Protein AF-A0A497QJF0-F1 (afdb_monomer_lite)

pLDDT: mean 85.67, std 12.29, range [46.91, 98.25]

Sequence (356 aa):
MQNRLVGIDTAKGFGIFIMILVHLFTQAIAQGDPSLFIPVVSQLSPLLWIILTPLMIMGVWGSVFTVMTCLIITRKMLSRNMQSLQKNTKRNFSKFLMGRILMGGLLLIIYLRIRSLAGWLISKFIYGRFKIAHTFSFGCLGVISGYALHQQITAKQLIRISSVFFFFGLLYLGIAAAIDWHFLLSFADTNIPIPVQVFNLGSQTFLLSLFLIRLDLAPSEIRLKAWKRTIWLRRYGFVSLTIFTIGRLVGDAVYWIFLHWFGPSIATWEEQPFLAWNSSIICLFLLSVILTWEFLLLLWQKVWFFGGMEFWLSIFFILIRFRKRSALDPRPILYPFRYLKDQKKSQSILVQYSIT

Radius of gyration: 22.77 Å; chains: 1; bounding box: 70×44×70 Å

Foldseek 3Di:
DQQDFLLLLLLLLVLLLLLLLLCLVCCQLQVVDLVSNVQALVQADPVCNVVVVVSNLSNLQPLLVLLSVLLSVLLVLVVVQVVCVVDDRPVVVCVVVCVVVVVVVVVVVVVVVVDPPPVVVVCLCPWFSNHVVLSVLSSVNSNVNSVCVSVVPALVRQLVVLVVQQVVLVVLLVVVCVVPVCLVSCCSPRDRDPSSSSNSSSVSSNSSSVSSCQQPRDPPVSNLVVLVVSLLSSLCSQQVVLCVVCVVVLLVVLSVVLCVVQNRQWDPPDPDIHGSDHPVSSVVSSVVSVVVVSVVSVVCVVVLVPPGPLQVVLVVCCVVPVDDPPSSHCCCNSPVSVVVVVVVVVVVVVVVVVVD

Structure (mmCIF, N/CA/C/O backbone):
data_AF-A0A497QJF0-F1
#
_entry.id   AF-A0A497QJF0-F1
#
loop_
_atom_site.group_PDB
_atom_site.id
_atom_site.type_symbol
_atom_site.label_atom_id
_atom_site.label_alt_id
_atom_site.label_comp_id
_atom_site.label_asym_id
_atom_site.label_entity_id
_atom_site.label_seq_id
_atom_site.pdbx_PDB_ins_code
_atom_site.Cartn_x
_atom_site.Cartn_y
_atom_site.Cartn_z
_atom_site.occupancy
_atom_site.B_iso_or_equiv
_atom_site.auth_seq_id
_atom_site.auth_comp_id
_atom_site.auth_asym_id
_atom_site.auth_atom_id
_atom_site.pdbx_PDB_model_num
ATOM 1 N N . MET A 1 1 ? -15.830 -5.064 20.618 1.00 46.91 1 MET A N 1
ATOM 2 C CA . MET A 1 1 ? -15.371 -4.721 19.247 1.00 46.91 1 MET A CA 1
ATOM 3 C C . MET A 1 1 ? -14.971 -3.245 19.059 1.00 46.91 1 MET A C 1
ATOM 5 O O . MET A 1 1 ? -14.514 -2.905 17.979 1.00 46.91 1 MET A O 1
ATOM 9 N N . GLN A 1 2 ? -15.028 -2.387 20.090 1.00 53.12 2 GLN A N 1
ATOM 10 C CA . GLN A 1 2 ? -14.852 -0.922 19.980 1.00 53.12 2 GLN A CA 1
ATOM 11 C C . GLN A 1 2 ? -13.449 -0.389 19.580 1.00 53.12 2 GLN A C 1
ATOM 13 O O . GLN A 1 2 ? -13.303 0.811 19.384 1.00 53.12 2 GLN A O 1
ATOM 18 N N . ASN A 1 3 ? -12.423 -1.233 19.384 1.00 71.00 3 ASN A N 1
ATOM 19 C CA . ASN A 1 3 ? -11.028 -0.773 19.207 1.00 71.00 3 ASN A CA 1
ATOM 20 C C . ASN A 1 3 ? -10.396 -1.047 17.829 1.00 71.00 3 ASN A C 1
ATOM 22 O O . ASN A 1 3 ? -9.190 -0.845 17.669 1.00 71.00 3 ASN A O 1
ATOM 26 N N . ARG A 1 4 ? -11.150 -1.533 16.834 1.00 88.12 4 ARG A N 1
ATOM 27 C CA . ARG A 1 4 ? -10.602 -1.759 15.483 1.00 88.12 4 ARG A CA 1
ATOM 28 C C . ARG A 1 4 ? -10.765 -0.508 14.617 1.00 88.12 4 ARG A C 1
ATOM 30 O O . ARG A 1 4 ? -11.815 0.118 14.676 1.00 88.12 4 ARG A O 1
ATOM 37 N N . LEU A 1 5 ? -9.729 -0.157 13.852 1.00 93.69 5 LEU A N 1
ATOM 38 C CA . LEU A 1 5 ? -9.745 0.970 12.912 1.00 93.69 5 LEU A CA 1
ATOM 39 C C . LEU A 1 5 ? -9.933 0.443 11.495 1.00 93.69 5 LEU A C 1
ATOM 41 O O . LEU A 1 5 ? -9.026 -0.177 10.939 1.00 93.69 5 LEU A O 1
ATOM 45 N N . VAL A 1 6 ? -11.108 0.689 10.927 1.00 94.81 6 VAL A N 1
ATOM 46 C CA . VAL A 1 6 ? -11.473 0.248 9.577 1.00 94.81 6 VAL A CA 1
ATOM 47 C C . VAL A 1 6 ? -10.679 1.017 8.520 1.00 94.81 6 VAL A C 1
ATOM 49 O O . VAL A 1 6 ? -10.367 0.471 7.458 1.00 94.81 6 VAL A O 1
ATOM 52 N N . GLY A 1 7 ? -10.308 2.262 8.825 1.00 95.94 7 GLY A N 1
ATOM 53 C CA . GLY A 1 7 ? -9.416 3.086 8.024 1.00 95.94 7 GLY A CA 1
ATOM 54 C C . GLY A 1 7 ? -8.060 2.435 7.816 1.00 95.94 7 GLY A C 1
ATOM 55 O O . GLY A 1 7 ? -7.583 2.408 6.689 1.00 95.94 7 GLY A O 1
ATOM 56 N N . ILE A 1 8 ? -7.490 1.809 8.850 1.00 95.88 8 ILE A N 1
ATOM 57 C CA . ILE A 1 8 ? -6.186 1.141 8.732 1.00 95.88 8 ILE A CA 1
ATOM 58 C C . ILE A 1 8 ? -6.275 -0.115 7.869 1.00 95.88 8 ILE A C 1
ATOM 60 O O . ILE A 1 8 ? -5.434 -0.307 6.999 1.00 95.88 8 ILE A O 1
ATOM 64 N N . ASP A 1 9 ? -7.296 -0.953 8.063 1.00 95.00 9 ASP A N 1
ATOM 65 C CA . ASP A 1 9 ? -7.474 -2.152 7.231 1.00 95.00 9 ASP A CA 1
ATOM 66 C C . ASP A 1 9 ? -7.661 -1.784 5.748 1.00 95.00 9 ASP A C 1
ATOM 68 O O . ASP A 1 9 ? -7.156 -2.470 4.859 1.00 95.00 9 ASP A O 1
ATOM 72 N N . THR A 1 10 ? -8.362 -0.677 5.483 1.00 96.44 10 THR A N 1
ATOM 73 C CA . THR A 1 10 ? -8.586 -0.170 4.123 1.00 96.44 10 THR A CA 1
ATOM 74 C C . THR A 1 10 ? -7.316 0.447 3.536 1.00 96.44 10 THR A C 1
ATOM 76 O O . THR A 1 10 ? -6.967 0.121 2.407 1.00 96.44 10 THR A O 1
ATOM 79 N N . ALA A 1 11 ? -6.599 1.280 4.297 1.00 95.88 11 ALA A N 1
ATOM 80 C CA . ALA A 1 11 ? -5.337 1.895 3.878 1.00 95.88 11 ALA A CA 1
ATOM 81 C C . ALA A 1 11 ? -4.267 0.838 3.574 1.00 95.88 11 ALA A C 1
ATOM 83 O O . ALA A 1 11 ? -3.569 0.921 2.569 1.00 95.88 11 ALA A O 1
ATOM 84 N N . LYS A 1 12 ? -4.195 -0.209 4.403 1.00 94.88 12 LYS A N 1
ATOM 85 C CA . LYS A 1 12 ? -3.344 -1.379 4.182 1.00 94.88 12 LYS A CA 1
ATOM 86 C C . LYS A 1 12 ? -3.675 -2.068 2.857 1.00 94.88 12 LYS A C 1
ATOM 88 O O . LYS A 1 12 ? -2.771 -2.379 2.092 1.00 94.88 12 LYS A O 1
ATOM 93 N N . GLY A 1 13 ? -4.961 -2.282 2.583 1.00 95.62 13 GLY A N 1
ATOM 94 C CA . GLY A 1 13 ? -5.418 -2.863 1.324 1.00 95.62 13 GLY A CA 1
ATOM 95 C C . GLY A 1 13 ? -5.119 -2.003 0.105 1.00 95.62 13 GLY A C 1
ATOM 96 O O . GLY A 1 13 ? -4.654 -2.523 -0.902 1.00 95.62 13 GLY A O 1
ATOM 97 N N . PHE A 1 14 ? -5.303 -0.689 0.228 1.00 95.62 14 PHE A N 1
ATOM 98 C CA . PHE A 1 14 ? -4.913 0.273 -0.797 1.00 95.62 14 PHE A CA 1
ATOM 99 C C . PHE A 1 14 ? -3.409 0.204 -1.089 1.00 95.62 14 PHE A C 1
ATOM 101 O O . PHE A 1 14 ? -3.025 0.064 -2.243 1.00 95.62 14 PHE A O 1
ATOM 108 N N . GLY A 1 15 ? -2.560 0.199 -0.056 1.00 93.31 15 GLY A N 1
ATOM 109 C CA . GLY A 1 15 ? -1.111 0.069 -0.228 1.00 93.31 15 GLY A CA 1
ATOM 110 C C . GLY A 1 15 ? -0.703 -1.215 -0.956 1.00 93.31 15 GLY A C 1
ATOM 111 O O . GLY A 1 15 ? 0.148 -1.172 -1.837 1.00 93.31 15 GLY A O 1
ATOM 112 N N . ILE A 1 16 ? -1.342 -2.348 -0.646 1.00 94.12 16 ILE A N 1
ATOM 113 C CA . ILE A 1 16 ? -1.089 -3.619 -1.346 1.00 94.12 16 ILE A CA 1
ATOM 114 C C . ILE A 1 16 ? -1.559 -3.571 -2.798 1.00 94.12 16 ILE A C 1
ATOM 116 O O . ILE A 1 16 ? -0.839 -4.030 -3.677 1.00 94.12 16 ILE A O 1
ATOM 120 N N . PHE A 1 17 ? -2.731 -2.998 -3.060 1.00 95.25 17 PHE A N 1
ATOM 121 C CA . PHE A 1 17 ? -3.239 -2.834 -4.418 1.00 95.25 17 PHE A CA 1
ATOM 122 C C . PHE A 1 17 ? -2.274 -2.006 -5.287 1.00 95.25 17 PHE A C 1
ATOM 124 O O . PHE A 1 17 ? -1.912 -2.432 -6.381 1.00 95.25 17 PHE A O 1
ATOM 131 N N . ILE A 1 18 ? -1.774 -0.879 -4.768 1.00 93.06 18 ILE A N 1
ATOM 132 C CA . ILE A 1 18 ? -0.763 -0.066 -5.463 1.00 93.06 18 ILE A CA 1
ATOM 133 C C . ILE A 1 18 ? 0.554 -0.824 -5.642 1.00 93.06 18 ILE A C 1
ATOM 135 O O . ILE A 1 18 ? 1.147 -0.787 -6.717 1.00 93.06 18 ILE A O 1
ATOM 139 N N . MET A 1 19 ? 1.003 -1.548 -4.616 1.00 91.81 19 MET A N 1
ATOM 140 C CA . MET A 1 19 ? 2.221 -2.353 -4.692 1.00 91.81 19 MET A CA 1
ATOM 141 C C . MET A 1 19 ? 2.144 -3.407 -5.803 1.00 91.81 19 MET A C 1
ATOM 143 O O . MET A 1 19 ? 3.133 -3.585 -6.506 1.00 91.81 19 MET A O 1
ATOM 147 N N . ILE A 1 20 ? 0.995 -4.071 -5.994 1.00 93.62 20 ILE A N 1
ATOM 148 C CA . ILE A 1 20 ? 0.800 -5.011 -7.111 1.00 93.62 20 ILE A CA 1
ATOM 149 C C . ILE A 1 20 ? 1.071 -4.293 -8.434 1.00 93.62 20 ILE A C 1
ATOM 151 O O . ILE A 1 20 ? 1.906 -4.753 -9.201 1.00 93.62 20 ILE A O 1
ATOM 155 N N . LEU A 1 21 ? 0.432 -3.146 -8.677 1.00 93.19 21 LEU A N 1
ATOM 156 C CA . LEU A 1 21 ? 0.608 -2.384 -9.918 1.00 93.19 21 LEU A CA 1
ATOM 157 C C . LEU A 1 21 ? 2.070 -2.002 -10.168 1.00 93.19 21 LEU A C 1
ATOM 159 O O . LEU A 1 21 ? 2.592 -2.202 -11.264 1.00 93.19 21 LEU A O 1
ATOM 163 N N . VAL A 1 22 ? 2.754 -1.506 -9.138 1.00 89.94 22 VAL A N 1
ATOM 164 C CA . VAL A 1 22 ? 4.160 -1.101 -9.257 1.00 89.94 22 VAL A CA 1
ATOM 165 C C . VAL A 1 22 ? 5.075 -2.304 -9.463 1.00 89.94 22 VAL A C 1
ATOM 167 O O . VAL A 1 22 ? 6.018 -2.222 -10.245 1.00 89.94 22 VAL A O 1
ATOM 170 N N . HIS A 1 23 ? 4.812 -3.435 -8.808 1.00 90.19 23 HIS A N 1
ATOM 171 C CA . HIS A 1 23 ? 5.575 -4.662 -9.028 1.00 90.19 23 HIS A CA 1
ATOM 172 C C . HIS A 1 23 ? 5.350 -5.228 -10.427 1.00 90.19 23 HIS A C 1
ATOM 174 O O . HIS A 1 23 ? 6.309 -5.676 -11.036 1.00 90.19 23 HIS A O 1
ATOM 180 N N . LEU A 1 24 ? 4.139 -5.162 -10.978 1.00 92.25 24 LEU A N 1
ATOM 181 C CA . LEU A 1 24 ? 3.907 -5.582 -12.362 1.00 92.25 24 LEU A CA 1
ATOM 182 C C . LEU A 1 24 ? 4.722 -4.747 -13.339 1.00 92.25 24 LEU A C 1
ATOM 184 O O . LEU A 1 24 ? 5.349 -5.290 -14.241 1.00 92.25 24 LEU A O 1
ATOM 188 N N . PHE A 1 25 ? 4.770 -3.437 -13.118 1.00 89.31 25 PHE A N 1
ATOM 189 C CA . PHE A 1 25 ? 5.559 -2.564 -13.968 1.00 89.31 25 PHE A CA 1
ATOM 190 C C . PHE A 1 25 ? 7.067 -2.803 -13.804 1.00 89.31 25 PHE A C 1
ATOM 192 O O . PHE A 1 25 ? 7.776 -3.014 -14.779 1.00 89.31 25 PHE A O 1
ATOM 199 N N . THR A 1 26 ? 7.561 -2.826 -12.566 1.00 87.94 26 THR A N 1
ATOM 200 C CA . THR A 1 26 ? 9.005 -2.915 -12.285 1.00 87.94 26 THR A CA 1
ATOM 201 C C . THR A 1 26 ? 9.583 -4.324 -12.434 1.00 87.94 26 THR A C 1
ATOM 203 O O . THR A 1 26 ? 10.743 -4.457 -12.797 1.00 87.94 26 THR A O 1
ATOM 206 N N . GLN A 1 27 ? 8.816 -5.379 -12.150 1.00 89.12 27 GLN A N 1
ATOM 207 C CA . GLN A 1 27 ? 9.305 -6.765 -12.142 1.00 89.12 27 GLN A CA 1
ATOM 208 C C . GLN A 1 27 ? 8.894 -7.557 -13.381 1.00 89.12 27 GLN A C 1
ATOM 210 O O . GLN A 1 27 ? 9.704 -8.345 -13.854 1.00 89.12 27 GLN A O 1
ATOM 215 N N . ALA A 1 28 ? 7.675 -7.366 -13.901 1.00 92.69 28 ALA A N 1
ATOM 216 C CA . ALA A 1 28 ? 7.219 -8.096 -15.085 1.00 92.69 28 ALA A CA 1
ATOM 217 C C . ALA A 1 28 ? 7.545 -7.321 -16.369 1.00 92.69 28 ALA A C 1
ATOM 219 O O . ALA A 1 28 ? 8.314 -7.803 -17.191 1.00 92.69 28 ALA A O 1
ATOM 220 N N . ILE A 1 29 ? 7.041 -6.087 -16.511 1.00 92.38 29 ILE A N 1
ATOM 221 C CA . ILE A 1 29 ? 7.247 -5.289 -17.733 1.00 92.38 29 ILE A CA 1
ATOM 222 C C . ILE A 1 29 ? 8.717 -4.893 -17.884 1.00 92.38 29 ILE A C 1
ATOM 224 O O . ILE A 1 29 ? 9.299 -5.172 -18.926 1.00 92.38 29 ILE A O 1
ATOM 228 N N . ALA A 1 30 ? 9.318 -4.299 -16.847 1.00 90.06 30 ALA A N 1
ATOM 229 C CA . ALA A 1 30 ? 10.728 -3.898 -16.823 1.00 90.06 30 ALA A CA 1
ATOM 230 C C . ALA A 1 30 ? 11.699 -5.067 -16.528 1.00 90.06 30 ALA A C 1
ATOM 232 O O . ALA A 1 30 ? 12.882 -4.846 -16.286 1.00 90.06 30 ALA A O 1
ATOM 233 N N . GLN A 1 31 ? 11.192 -6.307 -16.473 1.00 89.12 31 GLN A N 1
ATOM 234 C CA . GLN A 1 31 ? 11.957 -7.539 -16.218 1.00 89.12 31 GLN A CA 1
ATOM 235 C C . GLN A 1 31 ? 12.805 -7.535 -14.928 1.00 89.12 31 GLN A C 1
ATOM 237 O O . GLN A 1 31 ? 13.714 -8.346 -14.760 1.00 89.12 31 GLN A O 1
ATOM 242 N N . GLY A 1 32 ? 12.501 -6.646 -13.977 1.00 85.06 32 GLY A N 1
ATOM 243 C CA . GLY A 1 32 ? 13.234 -6.532 -12.718 1.00 85.06 32 GLY A CA 1
ATOM 244 C C . GLY A 1 32 ? 14.613 -5.884 -12.840 1.00 85.06 32 GLY A C 1
ATOM 245 O O . GLY A 1 32 ? 15.333 -5.877 -11.841 1.00 85.06 32 GLY A O 1
ATOM 246 N N . ASP A 1 33 ? 14.969 -5.337 -14.004 1.00 86.00 33 ASP A N 1
ATOM 247 C CA . ASP A 1 33 ? 16.233 -4.642 -14.229 1.00 86.00 33 ASP A CA 1
ATOM 248 C C . ASP A 1 33 ? 16.056 -3.124 -14.011 1.00 86.00 33 ASP A C 1
ATOM 250 O O . ASP A 1 33 ? 15.349 -2.460 -14.776 1.00 86.00 33 ASP A O 1
ATOM 254 N N . PRO A 1 34 ? 16.684 -2.536 -12.971 1.00 81.38 34 PRO A N 1
ATOM 255 C CA . PRO A 1 34 ? 16.611 -1.099 -12.720 1.00 81.38 34 PRO A CA 1
ATOM 256 C C . PRO A 1 34 ? 17.150 -0.247 -13.875 1.00 81.38 34 PRO A C 1
ATOM 258 O O . PRO A 1 34 ? 16.669 0.868 -14.067 1.00 81.38 34 PRO A O 1
ATOM 261 N N . SER A 1 35 ? 18.109 -0.758 -14.656 1.00 84.06 35 SER A N 1
ATOM 262 C CA . SER A 1 35 ? 18.687 -0.030 -15.793 1.00 84.06 35 SER A CA 1
ATOM 263 C C . SER A 1 35 ? 17.687 0.153 -16.937 1.00 84.06 35 SER A C 1
ATOM 265 O O . SER A 1 35 ? 17.718 1.168 -17.630 1.00 84.06 35 SER A O 1
ATOM 267 N N . LEU A 1 36 ? 16.732 -0.773 -17.071 1.00 85.38 36 LEU A N 1
ATOM 268 C CA . LEU A 1 36 ? 15.668 -0.727 -18.075 1.00 85.38 36 LEU A CA 1
ATOM 269 C C . LEU A 1 36 ? 14.514 0.188 -17.669 1.00 85.38 36 LEU A C 1
ATOM 271 O O . LEU A 1 36 ? 13.689 0.557 -18.501 1.00 85.38 36 LEU A O 1
ATOM 275 N N . PHE A 1 37 ? 14.445 0.586 -16.400 1.00 83.06 37 PHE A N 1
ATOM 276 C CA . PHE A 1 37 ? 13.306 1.327 -15.882 1.00 83.06 37 PHE A CA 1
ATOM 277 C C . PHE A 1 37 ? 13.143 2.704 -16.538 1.00 83.06 37 PHE A C 1
ATOM 279 O O . PHE A 1 37 ? 12.051 3.032 -16.997 1.00 83.06 37 PHE A O 1
ATOM 286 N N . ILE A 1 38 ? 14.214 3.502 -16.615 1.00 83.25 38 ILE A N 1
ATOM 287 C CA . ILE A 1 38 ? 14.161 4.840 -17.229 1.00 83.25 38 ILE A CA 1
ATOM 288 C C . ILE A 1 38 ? 13.830 4.746 -18.730 1.00 83.25 38 ILE A C 1
ATOM 290 O O . ILE A 1 38 ? 12.876 5.415 -19.137 1.00 83.25 38 ILE A O 1
ATOM 294 N N . PRO A 1 39 ? 14.517 3.904 -19.536 1.00 85.38 39 PRO A N 1
ATOM 295 C CA . PRO A 1 39 ? 14.164 3.698 -20.942 1.00 85.38 39 PRO A CA 1
ATOM 296 C C . PRO A 1 39 ? 12.713 3.257 -21.155 1.00 85.38 39 PRO A C 1
ATOM 298 O O . PRO A 1 39 ? 12.046 3.755 -22.054 1.00 85.38 39 PRO A O 1
ATOM 301 N N . VAL A 1 40 ? 12.192 2.352 -20.323 1.00 84.62 40 VAL A N 1
ATOM 302 C CA . VAL A 1 40 ? 10.809 1.868 -20.447 1.00 84.62 40 VAL A CA 1
ATOM 303 C C . VAL A 1 40 ? 9.802 2.961 -20.085 1.00 84.62 40 VAL A C 1
ATOM 305 O O . VAL A 1 40 ? 8.808 3.143 -20.784 1.00 84.62 40 VAL A O 1
ATOM 308 N N . VAL A 1 41 ? 10.042 3.713 -19.007 1.00 84.12 41 VAL A N 1
ATOM 309 C CA . VAL A 1 41 ? 9.132 4.781 -18.564 1.00 84.12 41 VAL A CA 1
ATOM 310 C C . VAL A 1 41 ? 9.097 5.944 -19.553 1.00 84.12 41 VAL A C 1
ATOM 312 O O . VAL A 1 41 ? 8.025 6.514 -19.759 1.00 84.12 41 VAL A O 1
ATOM 315 N N . SER A 1 42 ? 10.227 6.297 -20.174 1.00 86.62 42 SER A N 1
ATOM 316 C CA . SER A 1 42 ? 10.290 7.391 -21.154 1.00 86.62 42 SER A CA 1
ATOM 317 C C . SER A 1 42 ? 9.532 7.087 -22.450 1.00 86.62 42 SER A C 1
ATOM 319 O O . SER A 1 42 ? 9.137 8.014 -23.151 1.00 86.62 42 SER A O 1
ATOM 321 N N . GLN A 1 43 ? 9.276 5.808 -22.735 1.00 90.25 43 GLN A N 1
ATOM 322 C CA . GLN A 1 43 ? 8.529 5.340 -23.907 1.00 90.25 43 GLN A CA 1
ATOM 323 C C . GLN A 1 43 ? 7.021 5.192 -23.651 1.00 90.25 43 GLN A C 1
ATOM 325 O O . GLN A 1 43 ? 6.258 4.873 -24.564 1.00 90.25 43 GLN A O 1
ATOM 330 N N . LEU A 1 44 ? 6.553 5.423 -22.419 1.00 90.94 44 LEU A N 1
ATOM 331 C CA . LEU A 1 44 ? 5.127 5.373 -22.109 1.00 90.94 44 LEU A CA 1
ATOM 332 C C . LEU A 1 44 ? 4.371 6.524 -22.771 1.00 90.94 44 LEU A C 1
ATOM 334 O O . LEU A 1 44 ? 4.826 7.666 -22.792 1.00 90.94 44 LEU A O 1
ATOM 338 N N . SER A 1 45 ? 3.142 6.249 -23.217 1.00 93.19 45 SER A N 1
ATOM 339 C CA . SER A 1 45 ? 2.259 7.326 -23.665 1.00 93.19 45 SER A CA 1
ATOM 340 C C . SER A 1 45 ? 2.005 8.342 -22.537 1.00 93.19 45 SER A C 1
ATOM 342 O O . SER A 1 45 ? 1.925 7.947 -21.367 1.00 93.19 45 SER A O 1
ATOM 344 N N . PRO A 1 46 ? 1.781 9.635 -22.852 1.00 91.81 46 PRO A N 1
ATOM 345 C CA . PRO A 1 46 ? 1.550 10.668 -21.837 1.00 91.81 46 PRO A CA 1
ATOM 346 C C . PRO A 1 46 ? 0.428 10.318 -20.851 1.00 91.81 46 PRO A C 1
ATOM 348 O O . PRO A 1 46 ? 0.531 10.586 -19.657 1.00 91.81 46 PRO A O 1
ATOM 351 N N . LEU A 1 47 ? -0.626 9.650 -21.333 1.00 90.31 47 LEU A N 1
ATOM 352 C CA . LEU A 1 47 ? -1.727 9.177 -20.494 1.00 90.31 47 LEU A CA 1
ATOM 353 C C . LEU A 1 47 ? -1.268 8.135 -19.462 1.00 90.31 47 LEU A C 1
ATOM 355 O O . LEU A 1 47 ? -1.599 8.256 -18.282 1.00 90.31 47 LEU A O 1
ATOM 359 N N . LEU A 1 48 ? -0.504 7.123 -19.890 1.00 88.88 48 LEU A N 1
ATOM 360 C CA . LEU A 1 48 ? 0.046 6.120 -18.978 1.00 88.88 48 LEU A CA 1
ATOM 361 C C . LEU A 1 48 ? 1.013 6.753 -17.990 1.00 88.88 48 LEU A C 1
ATOM 363 O O . LEU A 1 48 ? 0.986 6.399 -16.817 1.00 88.88 48 LEU A O 1
ATOM 367 N N . TRP A 1 49 ? 1.811 7.718 -18.435 1.00 87.62 49 TRP A N 1
ATOM 368 C CA . TRP A 1 49 ? 2.732 8.441 -17.572 1.00 87.62 49 TRP A CA 1
ATOM 369 C C . TRP A 1 49 ? 1.994 9.218 -16.470 1.00 87.62 49 TRP A C 1
ATOM 371 O O . TRP A 1 49 ? 2.328 9.088 -15.295 1.00 87.62 49 TRP A O 1
ATOM 381 N N . ILE A 1 50 ? 0.920 9.943 -16.808 1.00 87.31 50 ILE A N 1
ATOM 382 C CA . ILE A 1 50 ? 0.085 10.669 -15.833 1.00 87.31 50 ILE A CA 1
ATOM 383 C C . ILE A 1 50 ? -0.543 9.718 -14.803 1.00 87.31 50 ILE A C 1
ATOM 385 O O . ILE A 1 50 ? -0.650 10.067 -13.627 1.00 87.31 50 ILE A O 1
ATOM 389 N N . ILE A 1 51 ? -0.952 8.517 -15.220 1.00 85.81 51 ILE A N 1
ATOM 390 C CA . ILE A 1 51 ? -1.573 7.525 -14.332 1.00 85.81 51 ILE A CA 1
ATOM 391 C C . ILE A 1 51 ? -0.522 6.813 -13.473 1.00 85.81 51 ILE A C 1
ATOM 393 O O . ILE A 1 51 ? -0.709 6.664 -12.266 1.00 85.81 51 ILE A O 1
ATOM 397 N N . LEU A 1 52 ? 0.577 6.358 -14.077 1.00 85.25 52 LEU A N 1
ATOM 398 C CA . LEU A 1 52 ? 1.581 5.521 -13.428 1.00 85.25 52 LEU A CA 1
ATOM 399 C C . LEU A 1 52 ? 2.517 6.327 -12.538 1.00 85.25 52 LEU A C 1
ATOM 401 O O . LEU A 1 52 ? 2.873 5.827 -11.479 1.00 85.25 52 LEU A O 1
ATOM 405 N N . THR A 1 53 ? 2.877 7.563 -12.879 1.00 84.38 53 THR A N 1
ATOM 406 C CA . THR A 1 53 ? 3.821 8.360 -12.076 1.00 84.38 53 THR A CA 1
ATOM 407 C C . THR A 1 53 ? 3.367 8.531 -10.619 1.00 84.38 53 THR A C 1
ATOM 409 O O . THR A 1 53 ? 4.136 8.177 -9.720 1.00 84.38 53 THR A O 1
ATOM 412 N N . PRO A 1 54 ? 2.117 8.948 -10.321 1.00 82.06 54 PRO A N 1
ATOM 413 C CA . PRO A 1 54 ? 1.621 8.970 -8.947 1.00 82.06 54 PRO A CA 1
ATOM 414 C C . PRO A 1 54 ? 1.664 7.589 -8.285 1.00 82.06 54 PRO A C 1
ATOM 416 O O . PRO A 1 54 ? 2.031 7.479 -7.118 1.00 82.06 54 PRO A O 1
ATOM 419 N N . LEU A 1 55 ? 1.325 6.523 -9.021 1.00 83.50 55 LEU A N 1
ATOM 420 C CA . LEU A 1 55 ? 1.336 5.151 -8.503 1.00 83.50 55 LEU A CA 1
ATOM 421 C C . LEU A 1 55 ? 2.754 4.671 -8.189 1.00 83.50 55 LEU A C 1
ATOM 423 O O . LEU A 1 55 ? 2.947 4.012 -7.177 1.00 83.50 55 LEU A O 1
ATOM 427 N N . MET A 1 56 ? 3.741 5.030 -9.007 1.00 81.12 56 MET A N 1
ATOM 428 C CA . MET A 1 56 ? 5.147 4.669 -8.852 1.00 81.12 56 MET A CA 1
ATOM 429 C C . MET A 1 56 ? 5.788 5.398 -7.672 1.00 81.12 56 MET A C 1
ATOM 431 O O . MET A 1 56 ? 6.454 4.759 -6.856 1.00 81.12 56 MET A O 1
ATOM 435 N N . ILE A 1 57 ? 5.494 6.691 -7.500 1.00 81.06 57 ILE A N 1
ATOM 436 C CA . ILE A 1 57 ? 5.854 7.438 -6.285 1.00 81.06 57 ILE A CA 1
ATOM 437 C C . ILE A 1 57 ? 5.198 6.775 -5.063 1.00 81.06 57 ILE A C 1
ATOM 439 O O . ILE A 1 57 ? 5.851 6.543 -4.042 1.00 81.06 57 ILE A O 1
ATOM 443 N N . MET A 1 58 ? 3.928 6.368 -5.192 1.00 78.38 58 MET A N 1
ATOM 444 C CA . MET A 1 58 ? 3.233 5.599 -4.160 1.00 78.38 58 MET A CA 1
ATOM 445 C C . MET A 1 58 ? 3.749 4.158 -3.989 1.00 78.38 58 MET A C 1
ATOM 447 O O . MET A 1 58 ? 3.545 3.545 -2.946 1.00 78.38 58 MET A O 1
ATOM 451 N N . GLY A 1 59 ? 4.476 3.598 -4.952 1.00 73.56 59 GLY A N 1
ATOM 452 C CA . GLY A 1 59 ? 5.062 2.256 -4.887 1.00 73.56 59 GLY A CA 1
ATOM 453 C C . GLY A 1 59 ? 6.135 2.107 -3.818 1.00 73.56 59 GLY A C 1
ATOM 454 O O . GLY A 1 59 ? 6.415 1.010 -3.338 1.00 73.56 59 GLY A O 1
ATOM 455 N N . VAL A 1 60 ? 6.693 3.232 -3.379 1.00 78.69 60 VAL A N 1
ATOM 456 C CA . VAL A 1 60 ? 7.683 3.311 -2.304 1.00 78.69 60 VAL A CA 1
ATOM 457 C C . VAL A 1 60 ? 7.033 3.183 -0.911 1.00 78.69 60 VAL A C 1
ATOM 459 O O . VAL A 1 60 ? 7.693 3.241 0.126 1.00 78.69 60 VAL A O 1
ATOM 462 N N . TRP A 1 61 ? 5.720 2.951 -0.845 1.00 79.06 61 TRP A N 1
ATOM 463 C CA . TRP A 1 61 ? 4.945 3.013 0.390 1.00 79.06 61 TRP A CA 1
ATOM 464 C C . TRP A 1 61 ? 5.076 1.829 1.343 1.00 79.06 61 TRP A C 1
ATOM 466 O O . TRP A 1 61 ? 4.346 1.761 2.327 1.00 79.06 61 TRP A O 1
ATOM 476 N N . GLY A 1 62 ? 6.031 0.919 1.162 1.00 83.31 62 GLY A N 1
ATOM 477 C CA . GLY A 1 62 ? 6.223 -0.161 2.136 1.00 83.31 62 GLY A CA 1
ATOM 478 C C . GLY A 1 62 ? 6.465 0.345 3.574 1.00 83.31 62 GLY A C 1
ATOM 479 O O . GLY A 1 62 ? 6.095 -0.320 4.540 1.00 83.31 62 GLY A O 1
ATOM 480 N N . SER A 1 63 ? 6.989 1.564 3.744 1.00 88.25 63 SER A N 1
ATOM 481 C CA . SER A 1 63 ? 7.152 2.206 5.053 1.00 88.25 63 SER A CA 1
ATOM 482 C C . SER A 1 63 ? 5.828 2.591 5.736 1.00 88.25 63 SER A C 1
ATOM 484 O O . SER A 1 63 ? 5.792 2.674 6.969 1.00 88.25 63 SER A O 1
ATOM 486 N N . VAL A 1 64 ? 4.710 2.722 4.999 1.00 89.75 64 VAL A N 1
ATOM 487 C CA . VAL A 1 64 ? 3.389 3.017 5.589 1.00 89.75 64 VAL A CA 1
ATOM 488 C C . VAL A 1 64 ? 2.931 1.894 6.515 1.00 89.75 64 VAL A C 1
ATOM 490 O O . VAL A 1 64 ? 2.260 2.135 7.523 1.00 89.75 64 VAL A O 1
ATOM 493 N N . PHE A 1 65 ? 3.330 0.649 6.227 1.00 90.56 65 PHE A N 1
ATOM 494 C CA . PHE A 1 65 ? 3.002 -0.495 7.074 1.00 90.56 65 PHE A CA 1
ATOM 495 C C . PHE A 1 65 ? 3.635 -0.361 8.462 1.00 90.56 65 PHE A C 1
ATOM 497 O O . PHE A 1 65 ? 3.018 -0.777 9.448 1.00 90.56 65 PHE A O 1
ATOM 504 N N . THR A 1 66 ? 4.796 0.290 8.572 1.00 92.06 66 THR A N 1
ATOM 505 C CA . THR A 1 66 ? 5.430 0.621 9.855 1.00 92.06 66 THR A CA 1
ATOM 506 C C . THR A 1 66 ? 4.608 1.652 10.625 1.00 92.06 66 THR A C 1
ATOM 508 O O . THR A 1 66 ? 4.302 1.416 11.796 1.00 92.06 66 THR A O 1
ATOM 511 N N . VAL A 1 67 ? 4.153 2.730 9.967 1.00 93.75 67 VAL A N 1
ATOM 512 C CA . VAL A 1 67 ? 3.267 3.747 10.576 1.00 93.75 67 VAL A CA 1
ATOM 513 C C . VAL A 1 67 ? 2.010 3.086 11.137 1.00 93.75 67 VAL A C 1
ATOM 515 O O . VAL A 1 67 ? 1.698 3.225 12.320 1.00 93.75 67 VAL A O 1
ATOM 518 N N . MET A 1 68 ? 1.308 2.309 10.306 1.00 95.19 68 MET A N 1
ATOM 519 C CA . MET A 1 68 ? 0.067 1.626 10.684 1.00 95.19 68 MET A CA 1
ATOM 520 C C . MET A 1 68 ? 0.284 0.630 11.829 1.00 95.19 68 MET A C 1
ATOM 522 O O . MET A 1 68 ? -0.537 0.541 12.747 1.00 95.19 68 MET A O 1
ATOM 526 N N . THR A 1 69 ? 1.399 -0.103 11.805 1.00 92.25 69 THR A N 1
ATOM 527 C CA . THR A 1 69 ? 1.752 -1.071 12.848 1.00 92.25 69 THR A CA 1
ATOM 528 C C . THR A 1 69 ? 2.011 -0.378 14.181 1.00 92.25 69 THR A C 1
ATOM 530 O O . THR A 1 69 ? 1.389 -0.750 15.182 1.00 92.25 69 THR A O 1
ATOM 533 N N . CYS A 1 70 ? 2.865 0.649 14.208 1.00 93.81 70 CYS A N 1
ATOM 534 C CA . CYS A 1 70 ? 3.154 1.417 15.419 1.00 93.81 70 CYS A CA 1
ATOM 535 C C . CYS A 1 70 ? 1.900 2.116 15.956 1.00 93.81 70 CYS A C 1
ATOM 537 O O . CYS A 1 70 ? 1.632 2.032 17.151 1.00 93.81 70 CYS A O 1
ATOM 539 N N . LEU A 1 71 ? 1.061 2.684 15.085 1.00 95.31 71 LEU A N 1
ATOM 540 C CA . LEU A 1 71 ? -0.221 3.290 15.458 1.00 95.31 71 LEU A CA 1
ATOM 541 C C . LEU A 1 71 ? -1.126 2.292 16.189 1.00 95.31 71 LEU A C 1
ATOM 543 O O . LEU A 1 71 ? -1.594 2.563 17.301 1.00 95.31 71 LEU A O 1
ATOM 547 N N . ILE A 1 72 ? -1.354 1.111 15.601 1.00 93.50 72 ILE A N 1
ATOM 548 C CA . ILE A 1 72 ? -2.197 0.074 16.213 1.00 93.50 72 ILE A CA 1
ATOM 549 C C . ILE A 1 72 ? -1.602 -0.396 17.541 1.00 93.50 72 ILE A C 1
ATOM 551 O O . ILE A 1 72 ? -2.351 -0.630 18.495 1.00 93.50 72 ILE A O 1
ATOM 555 N N . ILE A 1 73 ? -0.282 -0.587 17.605 1.00 90.38 73 ILE A N 1
ATOM 556 C CA . ILE A 1 73 ? 0.404 -1.034 18.819 1.00 90.38 73 ILE A CA 1
ATOM 557 C C . ILE A 1 73 ? 0.232 0.001 19.927 1.00 90.38 73 ILE A C 1
ATOM 559 O O . ILE A 1 73 ? -0.268 -0.364 20.991 1.00 90.38 73 ILE A O 1
ATOM 563 N N . THR A 1 74 ? 0.545 1.269 19.665 1.00 91.62 74 THR A N 1
ATOM 564 C CA . THR A 1 74 ? 0.421 2.362 20.634 1.00 91.62 74 THR A CA 1
ATOM 565 C C . THR A 1 74 ? -1.005 2.484 21.145 1.00 91.62 74 THR A C 1
ATOM 567 O O . THR A 1 74 ? -1.231 2.420 22.353 1.00 91.62 74 THR A O 1
ATOM 570 N N . ARG A 1 75 ? -2.002 2.527 20.251 1.00 91.31 75 ARG A N 1
ATOM 571 C CA . ARG A 1 75 ? -3.411 2.611 20.663 1.00 91.31 75 ARG A CA 1
ATOM 572 C C . ARG A 1 75 ? -3.829 1.413 21.521 1.00 91.31 75 ARG A C 1
ATOM 574 O O . ARG A 1 75 ? -4.509 1.578 22.533 1.00 91.31 75 ARG A O 1
ATOM 581 N N . LYS A 1 76 ? -3.411 0.195 21.153 1.00 87.38 76 LYS A N 1
ATOM 582 C CA . LYS A 1 76 ? -3.695 -1.015 21.943 1.00 87.38 76 LYS A CA 1
ATOM 583 C C . LYS A 1 76 ? -3.017 -0.978 23.310 1.00 87.38 76 LYS A C 1
ATOM 585 O O . LYS A 1 76 ? -3.647 -1.392 24.280 1.00 87.38 76 LYS A O 1
ATOM 590 N N . MET A 1 77 ? -1.777 -0.504 23.398 1.00 84.69 77 MET A N 1
ATOM 591 C CA . MET A 1 77 ? -1.052 -0.378 24.665 1.00 84.69 77 MET A CA 1
ATOM 592 C C . MET A 1 77 ? -1.733 0.629 25.591 1.00 84.69 77 MET A C 1
ATOM 594 O O . MET A 1 77 ? -2.041 0.281 26.727 1.00 84.69 77 MET A O 1
ATOM 598 N N . LEU A 1 78 ? -2.073 1.813 25.083 1.00 86.62 78 LEU A N 1
ATOM 599 C CA . LEU A 1 78 ? -2.746 2.854 25.861 1.00 86.62 78 LEU A CA 1
ATOM 600 C C . LEU A 1 78 ? -4.141 2.414 26.333 1.00 86.62 78 LEU A C 1
ATOM 602 O O . LEU A 1 78 ? -4.450 2.508 27.518 1.00 86.62 78 LEU A O 1
ATOM 606 N N . SER A 1 79 ? -4.943 1.806 25.446 1.00 84.69 79 SER A N 1
ATOM 607 C CA . SER A 1 79 ? -6.275 1.293 25.814 1.00 84.69 79 SER A CA 1
ATOM 608 C C . SER A 1 79 ? -6.237 0.209 26.900 1.00 84.69 79 SER A C 1
ATOM 610 O O . SER A 1 79 ? -7.154 0.110 27.709 1.00 84.69 79 SER A O 1
ATOM 612 N N . ARG A 1 80 ? -5.170 -0.601 26.938 1.00 73.31 80 ARG A N 1
ATOM 613 C CA . ARG A 1 80 ? -4.971 -1.618 27.978 1.00 73.31 80 ARG A CA 1
ATOM 614 C C . ARG A 1 80 ? -4.468 -1.016 29.275 1.00 73.31 80 ARG A C 1
ATOM 616 O O . ARG A 1 80 ? -4.918 -1.457 30.323 1.00 73.31 80 ARG A O 1
ATOM 623 N N . ASN A 1 81 ? -3.570 -0.034 29.205 1.00 65.00 81 ASN A N 1
ATOM 624 C CA . ASN A 1 81 ? -3.050 0.636 30.392 1.00 65.00 81 ASN A CA 1
ATOM 625 C C . ASN A 1 81 ? -4.178 1.324 31.173 1.00 65.00 81 ASN A C 1
ATOM 627 O O . ASN A 1 81 ? -4.260 1.112 32.381 1.00 65.00 81 ASN A O 1
ATOM 631 N N . MET A 1 82 ? -5.108 2.008 30.489 1.00 58.69 82 MET A N 1
ATOM 632 C CA . MET A 1 82 ? -6.322 2.559 31.115 1.00 58.69 82 MET A CA 1
ATOM 633 C C . MET A 1 82 ? -7.185 1.486 31.794 1.00 58.69 82 MET A C 1
ATOM 635 O O . MET A 1 82 ? -7.619 1.685 32.920 1.00 58.69 82 MET A O 1
ATOM 639 N N . GLN A 1 83 ? -7.390 0.324 31.163 1.00 59.69 83 GLN A N 1
ATOM 640 C CA . GLN A 1 83 ? -8.139 -0.781 31.785 1.00 59.69 83 GLN A CA 1
ATOM 641 C C . GLN A 1 83 ? -7.374 -1.452 32.943 1.00 59.69 83 GLN A C 1
ATOM 643 O O . GLN A 1 83 ? -7.982 -1.990 33.862 1.00 59.69 83 GLN A O 1
ATOM 648 N N . SER A 1 84 ? -6.037 -1.440 32.914 1.00 49.78 84 SER A N 1
ATOM 649 C CA . SER A 1 84 ? -5.185 -2.090 33.920 1.00 49.78 84 SER A CA 1
ATOM 650 C C . SER A 1 84 ? -4.843 -1.221 35.131 1.00 49.78 84 SER A C 1
ATOM 652 O O . SER A 1 84 ? -4.446 -1.778 36.152 1.00 49.78 84 SER A O 1
ATOM 654 N N . LEU A 1 85 ? -5.060 0.100 35.059 1.00 52.19 85 LEU A N 1
ATOM 655 C CA . LEU A 1 85 ? -5.016 1.000 36.222 1.00 52.19 85 LEU A CA 1
ATOM 656 C C . LEU A 1 85 ? -6.026 0.596 37.315 1.00 52.19 85 LEU A C 1
ATOM 658 O O . LEU A 1 85 ? -5.914 1.052 38.444 1.00 52.19 85 LEU A O 1
ATOM 662 N N . GLN A 1 86 ? -6.944 -0.327 37.010 1.00 56.78 86 GLN A N 1
ATOM 663 C CA . GLN A 1 86 ? -7.905 -0.889 37.954 1.00 56.78 86 GLN A CA 1
ATOM 664 C C . GLN A 1 86 ? -7.475 -2.229 38.598 1.00 56.78 86 GLN A C 1
ATOM 666 O O . GLN A 1 86 ? -8.115 -2.645 39.559 1.00 56.78 86 GLN A O 1
ATOM 671 N N . LYS A 1 87 ? -6.416 -2.918 38.119 1.00 55.94 87 LYS A N 1
ATOM 672 C CA . LYS A 1 87 ? -5.775 -4.084 38.787 1.00 55.94 87 LYS A CA 1
ATOM 673 C C . LYS A 1 87 ? -4.519 -4.570 38.022 1.00 55.94 87 LYS A C 1
ATOM 675 O O . LYS A 1 87 ? -4.611 -5.151 36.941 1.00 55.94 87 LYS A O 1
ATOM 680 N N . ASN A 1 88 ? -3.346 -4.446 38.656 1.00 62.19 88 ASN A N 1
ATOM 681 C CA . ASN A 1 88 ? -2.094 -5.178 38.366 1.00 62.19 88 ASN A CA 1
ATOM 682 C C . ASN A 1 88 ? -1.328 -4.838 37.048 1.00 62.19 88 ASN A C 1
ATOM 684 O O . ASN A 1 88 ? -1.032 -5.697 36.210 1.00 62.19 88 ASN A O 1
ATOM 688 N N . THR A 1 89 ? -0.950 -3.564 36.891 1.00 55.25 89 THR A N 1
ATOM 689 C CA . THR A 1 89 ? -0.332 -2.930 35.702 1.00 55.25 89 THR A CA 1
ATOM 690 C C . THR A 1 89 ? 1.042 -3.488 35.292 1.00 55.25 89 THR A C 1
ATOM 692 O O . THR A 1 89 ? 1.281 -3.783 34.117 1.00 55.25 89 THR A O 1
ATOM 695 N N . LYS A 1 90 ? 1.963 -3.682 36.247 1.00 58.97 90 LYS A N 1
ATOM 696 C CA . LYS A 1 90 ? 3.381 -3.986 35.953 1.00 58.97 90 LYS A CA 1
ATOM 697 C C . LYS A 1 90 ? 3.567 -5.375 35.323 1.00 58.97 90 LYS A C 1
ATOM 699 O O . LYS A 1 90 ? 4.331 -5.539 34.370 1.00 58.97 90 LYS A O 1
ATOM 704 N N . ARG A 1 91 ? 2.798 -6.369 35.789 1.00 65.19 91 ARG A N 1
ATOM 705 C CA . ARG A 1 91 ? 2.886 -7.767 35.326 1.00 65.19 91 ARG A CA 1
ATOM 706 C C . ARG A 1 91 ? 2.363 -7.947 33.897 1.00 65.19 91 ARG A C 1
ATOM 708 O O . ARG A 1 91 ? 2.927 -8.727 33.134 1.00 65.19 91 ARG A O 1
ATOM 715 N N . ASN A 1 92 ? 1.316 -7.218 33.511 1.00 63.66 92 ASN A N 1
ATOM 716 C CA . ASN A 1 92 ? 0.712 -7.332 32.180 1.00 63.66 92 ASN A CA 1
ATOM 717 C C . ASN A 1 92 ? 1.524 -6.610 31.097 1.00 63.66 92 ASN A C 1
ATOM 719 O O . ASN A 1 92 ? 1.661 -7.135 29.988 1.00 63.66 92 ASN A O 1
ATOM 723 N N . PHE A 1 93 ? 2.104 -5.451 31.427 1.00 65.00 93 PHE A N 1
ATOM 724 C CA . PHE A 1 93 ? 3.008 -4.733 30.529 1.00 65.00 93 PHE A CA 1
ATOM 725 C C . PHE A 1 93 ? 4.297 -5.525 30.279 1.00 65.00 93 PHE A C 1
ATOM 727 O O . PHE A 1 93 ? 4.650 -5.758 29.123 1.00 65.00 93 PHE A O 1
ATOM 734 N N . SER A 1 94 ? 4.934 -6.032 31.343 1.00 66.38 94 SER A N 1
ATOM 735 C CA . SER A 1 94 ? 6.137 -6.868 31.238 1.00 66.38 94 SER A CA 1
ATOM 736 C C . SER A 1 94 ? 5.889 -8.117 30.384 1.00 66.38 94 SER A C 1
ATOM 738 O O . SER A 1 94 ? 6.623 -8.353 29.430 1.00 66.38 94 SER A O 1
ATOM 740 N N . LYS A 1 95 ? 4.787 -8.854 30.605 1.00 70.94 95 LYS A N 1
ATOM 741 C CA . LYS A 1 95 ? 4.416 -10.010 29.761 1.00 70.94 95 LYS A CA 1
ATOM 742 C C . LYS A 1 95 ? 4.213 -9.638 28.288 1.00 70.94 95 LYS A C 1
ATOM 744 O O . LYS A 1 95 ? 4.577 -10.408 27.401 1.00 70.94 95 LYS A O 1
ATOM 749 N N . PHE A 1 96 ? 3.615 -8.478 28.005 1.00 67.81 96 PHE A N 1
ATOM 750 C CA . PHE A 1 96 ? 3.423 -8.011 26.632 1.00 67.81 96 PHE A CA 1
ATOM 751 C C . PHE A 1 96 ? 4.751 -7.657 25.955 1.00 67.81 96 PHE A C 1
ATOM 753 O O . PHE A 1 96 ? 4.975 -8.096 24.825 1.00 67.81 96 PHE A O 1
ATOM 760 N N . LEU A 1 97 ? 5.607 -6.893 26.640 1.00 70.00 97 LEU A N 1
ATOM 761 C CA . LEU A 1 97 ? 6.915 -6.481 26.139 1.00 70.00 97 LEU A CA 1
ATOM 762 C C . LEU A 1 97 ? 7.827 -7.699 25.953 1.00 70.00 97 LEU A C 1
ATOM 764 O O . LEU A 1 97 ? 8.367 -7.895 24.869 1.00 70.00 97 LEU A O 1
ATOM 768 N N . MET A 1 98 ? 7.891 -8.587 26.946 1.00 72.12 98 MET A N 1
ATOM 769 C CA . MET A 1 98 ? 8.662 -9.829 26.891 1.00 72.12 98 MET A CA 1
ATOM 770 C C . MET A 1 98 ? 8.181 -10.735 25.755 1.00 72.12 98 MET A C 1
ATOM 772 O O . MET A 1 98 ? 8.990 -11.222 24.980 1.00 72.12 98 MET A O 1
ATOM 776 N N . GLY A 1 99 ? 6.869 -10.868 25.538 1.00 72.12 99 GLY A N 1
ATOM 777 C CA . GLY A 1 99 ? 6.328 -11.614 24.397 1.00 72.12 99 GLY A CA 1
ATOM 778 C C . GLY A 1 99 ? 6.553 -10.960 23.024 1.00 72.12 99 GLY A C 1
ATOM 779 O O . GLY A 1 99 ? 6.220 -11.570 22.005 1.00 72.12 99 GLY A O 1
ATOM 780 N N . ARG A 1 100 ? 7.037 -9.714 22.958 1.00 70.88 100 ARG A N 1
ATOM 781 C CA . ARG A 1 100 ? 7.490 -9.052 21.722 1.00 70.88 100 ARG A CA 1
ATOM 782 C C . ARG A 1 100 ? 8.997 -9.179 21.556 1.00 70.88 100 ARG A C 1
ATOM 784 O O . ARG A 1 100 ? 9.418 -9.525 20.461 1.00 70.88 100 ARG A O 1
ATOM 791 N N . ILE A 1 101 ? 9.760 -8.976 22.628 1.00 73.56 101 ILE A N 1
ATOM 792 C CA . ILE A 1 101 ? 11.214 -9.164 22.658 1.00 73.56 101 ILE A CA 1
ATOM 793 C C . ILE A 1 101 ? 11.561 -10.619 22.351 1.00 73.56 101 ILE A C 1
ATOM 795 O O . ILE A 1 101 ? 12.363 -10.852 21.465 1.00 73.56 101 ILE A O 1
ATOM 799 N N . LEU A 1 102 ? 10.905 -11.595 22.986 1.00 73.31 102 LEU A N 1
ATOM 800 C CA . LEU A 1 102 ? 11.123 -13.020 22.715 1.00 73.31 102 LEU A CA 1
ATOM 801 C C . LEU A 1 102 ? 10.775 -13.392 21.274 1.00 73.31 102 LEU A C 1
ATOM 803 O O . LEU A 1 102 ? 11.506 -14.147 20.655 1.00 73.31 102 LEU A O 1
ATOM 807 N N . MET A 1 103 ? 9.689 -12.847 20.716 1.00 72.19 103 MET A N 1
ATOM 808 C CA . MET A 1 103 ? 9.340 -13.104 19.315 1.00 72.19 103 MET A CA 1
ATOM 809 C C . MET A 1 103 ? 10.350 -12.459 18.361 1.00 72.19 103 MET A C 1
ATOM 811 O O . MET A 1 103 ? 10.778 -13.094 17.406 1.00 72.19 103 MET A O 1
ATOM 815 N N . GLY A 1 104 ? 10.739 -11.210 18.627 1.00 69.50 104 GLY A N 1
ATOM 816 C CA . GLY A 1 104 ? 11.772 -10.515 17.865 1.00 69.50 104 GLY A CA 1
ATOM 817 C C . GLY A 1 104 ? 13.107 -11.248 17.945 1.00 69.50 104 GLY A C 1
ATOM 818 O O . GLY A 1 104 ? 13.728 -11.465 16.919 1.00 69.50 104 GLY A O 1
ATOM 819 N N . GLY A 1 105 ? 13.487 -11.709 19.137 1.00 72.38 105 GLY A N 1
ATOM 820 C CA . GLY A 1 105 ? 14.680 -12.503 19.404 1.00 72.38 105 GLY A CA 1
ATOM 821 C C . GLY A 1 105 ? 14.636 -13.892 18.771 1.00 72.38 105 GLY A C 1
ATOM 822 O O . GLY A 1 105 ? 15.645 -14.333 18.252 1.00 72.38 105 GLY A O 1
ATOM 823 N N . LEU A 1 106 ? 13.487 -14.570 18.737 1.00 74.62 106 LEU A N 1
ATOM 824 C CA . LEU A 1 106 ? 13.336 -15.878 18.089 1.00 74.62 106 LEU A CA 1
ATOM 825 C C . LEU A 1 106 ? 13.367 -15.763 16.563 1.00 74.62 106 LEU A C 1
ATOM 827 O O . LEU A 1 106 ? 14.067 -16.532 15.913 1.00 74.62 106 LEU A O 1
ATOM 831 N N . LEU A 1 107 ? 12.665 -14.778 15.993 1.00 67.81 107 LEU A N 1
ATOM 832 C CA . LEU A 1 107 ? 12.779 -14.448 14.569 1.00 67.81 107 LEU A CA 1
ATOM 833 C C . LEU A 1 107 ? 14.212 -14.061 14.218 1.00 67.81 107 LEU A C 1
ATOM 835 O O . LEU A 1 107 ? 14.718 -14.501 13.191 1.00 67.81 107 LEU A O 1
ATOM 839 N N . LEU A 1 108 ? 14.862 -13.291 15.096 1.00 63.78 108 LEU A N 1
ATOM 840 C CA . LEU A 1 108 ? 16.269 -12.959 14.979 1.00 63.78 108 LEU A CA 1
ATOM 841 C C . LEU A 1 108 ? 17.085 -14.250 14.978 1.00 63.78 108 LEU A C 1
ATOM 843 O O . LEU A 1 108 ? 17.735 -14.481 13.985 1.00 63.78 108 LEU A O 1
ATOM 847 N N . ILE A 1 109 ? 16.998 -15.134 15.976 1.00 72.06 109 ILE A N 1
ATOM 848 C CA . ILE A 1 109 ? 17.779 -16.387 16.072 1.00 72.06 109 ILE A CA 1
ATOM 849 C C . ILE A 1 109 ? 17.567 -17.319 14.871 1.00 72.06 109 ILE A C 1
ATOM 851 O O . ILE A 1 109 ? 18.546 -17.837 14.337 1.00 72.06 109 ILE A O 1
ATOM 855 N N . ILE A 1 110 ? 16.322 -17.525 14.424 1.00 70.00 110 ILE A N 1
ATOM 856 C CA . ILE A 1 110 ? 16.021 -18.303 13.208 1.00 70.00 110 ILE A CA 1
ATOM 857 C C . ILE A 1 110 ? 16.736 -17.676 12.010 1.00 70.00 110 ILE A C 1
ATOM 859 O O . ILE A 1 110 ? 17.351 -18.381 11.218 1.00 70.00 110 ILE A O 1
ATOM 863 N N . TYR A 1 111 ? 16.712 -16.348 11.922 1.00 60.53 111 TYR A N 1
ATOM 864 C CA . TYR A 1 111 ? 17.424 -15.589 10.907 1.00 60.53 111 TYR A CA 1
ATOM 865 C C . TYR A 1 111 ? 18.964 -15.651 11.079 1.00 60.53 111 TYR A C 1
ATOM 867 O O . TYR A 1 111 ? 19.677 -15.842 10.096 1.00 60.53 111 TYR A O 1
ATOM 875 N N . LEU A 1 112 ? 19.485 -15.591 12.314 1.00 59.78 112 LEU A N 1
ATOM 876 C CA . LEU A 1 112 ? 20.913 -15.671 12.658 1.00 59.78 112 LEU A CA 1
ATOM 877 C C . LEU A 1 112 ? 21.504 -17.033 12.287 1.00 59.78 112 LEU A C 1
ATOM 879 O O . LEU A 1 112 ? 22.670 -17.110 11.914 1.00 59.78 112 LEU A O 1
ATOM 883 N N . ARG A 1 113 ? 20.703 -18.103 12.366 1.00 69.94 113 ARG A N 1
ATOM 884 C CA . ARG A 1 113 ? 21.100 -19.447 11.929 1.00 69.94 113 ARG A CA 1
ATOM 885 C C . ARG A 1 113 ? 21.204 -19.593 10.409 1.00 69.94 113 ARG A C 1
ATOM 887 O O . ARG A 1 113 ? 21.736 -20.604 9.963 1.00 69.94 113 ARG A O 1
ATOM 894 N N . ILE A 1 114 ? 20.704 -18.634 9.623 1.00 66.19 114 ILE A N 1
ATOM 895 C CA . ILE A 1 114 ? 20.543 -18.786 8.170 1.00 66.19 114 ILE A CA 1
ATOM 896 C C . ILE A 1 114 ? 21.648 -18.095 7.342 1.00 66.19 114 ILE A C 1
ATOM 898 O O . ILE A 1 114 ? 21.896 -18.553 6.232 1.00 66.19 114 ILE A O 1
ATOM 902 N N . ARG A 1 115 ? 22.366 -17.063 7.821 1.00 54.16 115 ARG A N 1
ATOM 903 C CA . ARG A 1 115 ? 23.603 -16.523 7.185 1.00 54.16 115 ARG A CA 1
ATOM 904 C C . ARG A 1 115 ? 24.185 -15.362 8.016 1.00 54.16 115 ARG A C 1
ATOM 906 O O . ARG A 1 115 ? 23.445 -14.650 8.680 1.00 54.16 115 ARG A O 1
ATOM 913 N N . SER A 1 116 ? 25.506 -15.184 7.979 1.00 66.75 116 SER A N 1
ATOM 914 C CA . SER A 1 116 ? 26.341 -14.288 8.809 1.00 66.75 116 SER A CA 1
ATOM 915 C C . SER A 1 116 ? 25.757 -12.900 9.189 1.00 66.75 116 SER A C 1
ATOM 917 O O . SER A 1 116 ? 25.502 -12.038 8.350 1.00 66.75 116 SER A O 1
ATOM 919 N N . LEU A 1 117 ? 25.630 -12.666 10.508 1.00 54.00 117 LEU A N 1
ATOM 920 C CA . LEU A 1 117 ? 24.964 -11.525 11.169 1.00 54.00 117 LEU A CA 1
ATOM 921 C C . LEU A 1 117 ? 25.408 -10.132 10.732 1.00 54.00 117 LEU A C 1
ATOM 923 O O . LEU A 1 117 ? 24.582 -9.256 10.488 1.00 54.00 117 LEU A O 1
ATOM 927 N N . ALA A 1 118 ? 26.713 -9.884 10.813 1.00 57.62 118 ALA A N 1
ATOM 928 C CA . ALA A 1 118 ? 27.193 -8.525 11.021 1.00 57.62 118 ALA A CA 1
ATOM 929 C C . ALA A 1 118 ? 27.123 -7.732 9.718 1.00 57.62 118 ALA A C 1
ATOM 931 O O . ALA A 1 118 ? 26.535 -6.653 9.684 1.00 57.62 118 ALA A O 1
ATOM 932 N N . GLY A 1 119 ? 27.612 -8.327 8.626 1.00 62.56 119 GLY A N 1
ATOM 933 C CA . GLY A 1 119 ? 27.546 -7.731 7.295 1.00 62.56 119 GLY A CA 1
ATOM 934 C C . GLY A 1 119 ? 26.109 -7.492 6.838 1.00 62.56 119 GLY A C 1
ATOM 935 O O . GLY A 1 119 ? 25.809 -6.432 6.294 1.00 62.56 119 GLY A O 1
ATOM 936 N N . TRP A 1 120 ? 25.184 -8.414 7.125 1.00 62.91 120 TRP A N 1
ATOM 937 C CA . TRP A 1 120 ? 23.797 -8.237 6.706 1.00 62.91 120 TRP A CA 1
ATOM 938 C C . TRP A 1 120 ? 23.018 -7.244 7.571 1.00 62.91 120 TRP A C 1
ATOM 940 O O . TRP A 1 120 ? 22.292 -6.418 7.019 1.00 62.91 120 TRP A O 1
ATOM 950 N N . LEU A 1 121 ? 23.166 -7.269 8.900 1.00 57.16 121 LEU A N 1
ATOM 951 C CA . LEU A 1 121 ? 22.514 -6.281 9.764 1.00 57.16 121 LEU A CA 1
ATOM 952 C C . LEU A 1 121 ? 22.992 -4.879 9.404 1.00 57.16 121 LEU A C 1
ATOM 954 O O . LEU A 1 121 ? 22.157 -4.027 9.110 1.00 57.16 121 LEU A O 1
ATOM 958 N N . ILE A 1 122 ? 24.309 -4.668 9.305 1.00 61.75 122 ILE A N 1
ATOM 959 C CA . ILE A 1 122 ? 24.888 -3.410 8.817 1.00 61.75 122 ILE A CA 1
ATOM 960 C C . ILE A 1 122 ? 24.319 -3.077 7.432 1.00 61.75 122 ILE A C 1
ATOM 962 O O . ILE A 1 122 ? 23.895 -1.946 7.205 1.00 61.75 122 ILE A O 1
ATOM 966 N N . SER A 1 123 ? 24.167 -4.066 6.541 1.00 61.03 123 SER A N 1
ATOM 967 C CA . SER A 1 123 ? 23.550 -3.829 5.235 1.00 61.03 123 SER A CA 1
ATOM 968 C C . SER A 1 123 ? 22.081 -3.411 5.296 1.00 61.03 123 SER A C 1
ATOM 970 O O . SER A 1 123 ? 21.646 -2.681 4.425 1.00 61.03 123 SER A O 1
ATOM 972 N N . LYS A 1 124 ? 21.298 -3.801 6.307 1.00 63.41 124 LYS A N 1
ATOM 973 C CA . LYS A 1 124 ? 19.903 -3.348 6.477 1.00 63.41 124 LYS A CA 1
ATOM 974 C C . LYS A 1 124 ? 19.789 -2.039 7.255 1.00 63.41 124 LYS A C 1
ATOM 976 O O . LYS A 1 124 ? 18.818 -1.304 7.076 1.00 63.41 124 LYS A O 1
ATOM 981 N N . PHE A 1 125 ? 20.776 -1.727 8.092 1.00 61.59 125 PHE A N 1
ATOM 982 C CA . PHE A 1 125 ? 20.927 -0.401 8.686 1.00 61.59 125 PHE A CA 1
ATOM 983 C C . PHE A 1 125 ? 21.286 0.640 7.614 1.00 61.59 125 PHE A C 1
ATOM 985 O O . PHE A 1 125 ? 20.719 1.732 7.629 1.00 61.59 125 PHE A O 1
ATOM 992 N N . ILE A 1 126 ? 22.171 0.286 6.674 1.00 63.78 126 ILE A N 1
ATOM 993 C CA . ILE A 1 126 ? 22.803 1.225 5.732 1.00 63.78 126 ILE A CA 1
ATOM 994 C C . ILE A 1 126 ? 22.226 1.144 4.307 1.00 63.78 126 ILE A C 1
ATOM 996 O O . ILE A 1 126 ? 22.161 2.169 3.626 1.00 63.78 126 ILE A O 1
ATOM 1000 N N . TYR A 1 127 ? 21.755 -0.018 3.847 1.00 62.12 127 TYR A N 1
ATOM 1001 C CA . TYR A 1 127 ? 21.357 -0.269 2.454 1.00 62.12 127 TYR A CA 1
ATOM 1002 C C . TYR A 1 127 ? 19.929 -0.822 2.298 1.00 62.12 127 TYR A C 1
ATOM 1004 O O . TYR A 1 127 ? 19.337 -1.451 3.179 1.00 62.12 127 TYR A O 1
ATOM 1012 N N . GLY A 1 128 ? 19.370 -0.589 1.110 1.00 72.31 128 GLY A N 1
ATOM 1013 C CA . GLY A 1 128 ? 18.054 -1.073 0.706 1.00 72.31 128 GLY A CA 1
ATOM 1014 C C . GLY A 1 128 ? 16.910 -0.109 1.016 1.00 72.31 128 GLY A C 1
ATOM 1015 O O . GLY A 1 128 ? 17.061 0.890 1.715 1.00 72.31 128 GLY A O 1
ATOM 1016 N N . ARG A 1 129 ? 15.724 -0.429 0.489 1.00 73.56 129 ARG A N 1
ATOM 1017 C CA . ARG A 1 129 ? 14.572 0.489 0.486 1.00 73.56 129 ARG A CA 1
ATOM 1018 C C . ARG A 1 129 ? 13.970 0.757 1.874 1.00 73.56 129 ARG A C 1
ATOM 1020 O O . ARG A 1 129 ? 13.296 1.765 2.063 1.00 73.56 129 ARG A O 1
ATOM 1027 N N . PHE A 1 130 ? 14.244 -0.114 2.849 1.00 73.19 130 PHE A N 1
ATOM 1028 C CA . PHE A 1 130 ? 13.714 -0.059 4.219 1.00 73.19 130 PHE A CA 1
ATOM 1029 C C . PHE A 1 130 ? 14.818 0.120 5.268 1.00 73.19 130 PHE A C 1
ATOM 1031 O O . PHE A 1 130 ? 14.839 -0.598 6.268 1.00 73.19 130 PHE A O 1
ATOM 1038 N N . LYS A 1 131 ? 15.748 1.056 5.038 1.00 80.31 131 LYS A N 1
ATOM 1039 C CA . LYS A 1 131 ? 16.800 1.382 6.016 1.00 80.31 131 LYS A CA 1
ATOM 1040 C C . LYS A 1 131 ? 16.178 1.672 7.378 1.00 80.31 131 LYS A C 1
ATOM 1042 O O . LYS A 1 131 ? 15.181 2.399 7.461 1.00 80.31 131 LYS A O 1
ATOM 1047 N N . ILE A 1 132 ? 16.780 1.148 8.445 1.00 76.06 132 ILE A N 1
ATOM 1048 C CA . ILE A 1 132 ? 16.238 1.297 9.805 1.00 76.06 132 ILE A CA 1
ATOM 1049 C C . ILE A 1 132 ? 16.051 2.775 10.158 1.00 76.06 132 ILE A C 1
ATOM 1051 O O . ILE A 1 132 ? 14.966 3.145 10.601 1.00 76.06 132 ILE A O 1
ATOM 1055 N N . ALA A 1 133 ? 17.041 3.625 9.860 1.00 74.38 133 ALA A N 1
ATOM 1056 C CA . ALA A 1 133 ? 16.964 5.068 10.098 1.00 74.38 133 ALA A CA 1
ATOM 1057 C C . ALA A 1 133 ? 15.733 5.714 9.436 1.00 74.38 133 ALA A C 1
ATOM 1059 O O . ALA A 1 133 ? 15.021 6.482 10.076 1.00 74.38 133 ALA A O 1
ATOM 1060 N N . HIS A 1 134 ? 15.422 5.343 8.189 1.00 81.50 134 HIS A N 1
ATOM 1061 C CA . HIS A 1 134 ? 14.223 5.832 7.508 1.00 81.50 134 HIS A CA 1
ATOM 1062 C C . HIS A 1 134 ? 12.962 5.294 8.186 1.00 81.50 134 HIS A C 1
ATOM 1064 O O . HIS A 1 134 ? 12.089 6.061 8.583 1.00 81.50 134 HIS A O 1
ATOM 1070 N N . THR A 1 135 ? 12.873 3.974 8.373 1.00 85.56 135 THR A N 1
ATOM 1071 C CA . THR A 1 135 ? 11.683 3.324 8.949 1.00 85.56 135 THR A CA 1
ATOM 1072 C C . THR A 1 135 ? 11.390 3.759 10.387 1.00 85.56 135 THR A C 1
ATOM 1074 O O . THR A 1 135 ? 10.229 3.741 10.797 1.00 85.56 135 THR A O 1
ATOM 1077 N N . PHE A 1 136 ? 12.405 4.199 11.136 1.00 87.88 136 PHE A N 1
ATOM 1078 C CA . PHE A 1 136 ? 12.264 4.715 12.493 1.00 87.88 136 PHE A CA 1
ATOM 1079 C C . PHE A 1 136 ? 11.369 5.957 12.532 1.00 87.88 136 PHE A C 1
ATOM 1081 O O . PHE A 1 136 ? 10.410 5.981 13.303 1.00 87.88 136 PHE A O 1
ATOM 1088 N N . SER A 1 137 ? 11.586 6.925 11.636 1.00 90.00 137 SER A N 1
ATOM 1089 C CA . SER A 1 137 ? 10.756 8.135 11.532 1.00 90.00 137 SER A CA 1
ATOM 1090 C C . SER A 1 137 ? 9.286 7.810 11.235 1.00 90.00 137 SER A C 1
ATOM 1092 O O . SER A 1 137 ? 8.383 8.366 11.866 1.00 90.00 137 SER A O 1
ATOM 1094 N N . PHE A 1 138 ? 9.026 6.840 10.347 1.00 93.06 138 PHE A N 1
ATOM 1095 C CA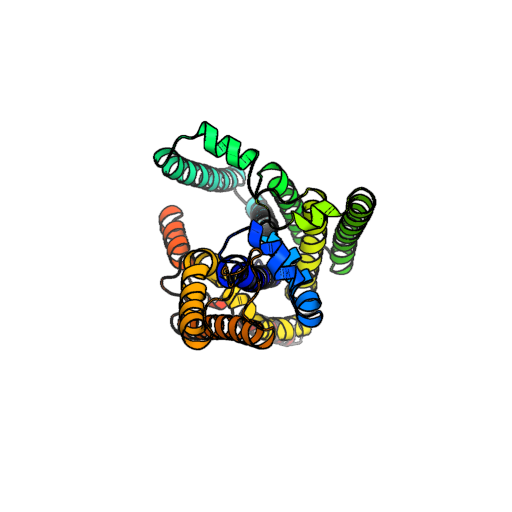 . PHE A 1 138 ? 7.672 6.318 10.101 1.00 93.06 138 PHE A CA 1
ATOM 1096 C C . PHE A 1 138 ? 7.083 5.667 11.365 1.00 93.06 138 PHE A C 1
ATOM 1098 O O . PHE A 1 138 ? 5.912 5.866 11.696 1.00 9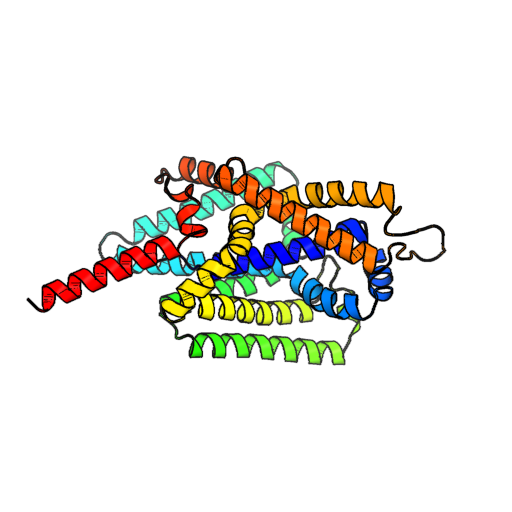3.06 138 PHE A O 1
ATOM 1105 N N . GLY A 1 139 ? 7.895 4.922 12.117 1.00 92.75 139 GLY A N 1
ATOM 1106 C CA . GLY A 1 139 ? 7.509 4.345 13.402 1.00 92.75 139 GLY A CA 1
ATOM 1107 C C . GLY A 1 139 ? 7.102 5.403 14.431 1.00 92.75 139 GLY A C 1
ATOM 1108 O O . GLY A 1 139 ? 6.027 5.283 15.021 1.00 92.75 139 GLY A O 1
ATOM 1109 N N . CYS A 1 140 ? 7.906 6.455 14.602 1.00 91.69 140 CYS A N 1
ATOM 1110 C CA . CYS A 1 140 ? 7.623 7.584 15.493 1.00 91.69 140 CYS A CA 1
ATOM 1111 C C . CYS A 1 140 ? 6.307 8.280 15.131 1.00 91.69 140 CYS A C 1
ATOM 1113 O O . CYS A 1 140 ? 5.465 8.487 16.006 1.00 91.69 140 CYS A O 1
ATOM 1115 N N . LEU A 1 141 ? 6.070 8.564 13.846 1.00 92.44 141 LEU A N 1
ATOM 1116 C CA . LEU A 1 141 ? 4.795 9.134 13.399 1.00 92.44 141 LEU A CA 1
ATOM 1117 C C . LEU A 1 141 ? 3.610 8.198 13.642 1.00 92.44 141 LEU A C 1
ATOM 1119 O O . LEU A 1 141 ? 2.531 8.656 14.027 1.00 92.44 141 LEU A O 1
ATOM 1123 N N . GLY A 1 142 ? 3.811 6.888 13.493 1.00 94.62 142 GLY A N 1
ATOM 1124 C CA . GLY A 1 142 ? 2.830 5.886 13.896 1.00 94.62 142 GLY A CA 1
ATOM 1125 C C . GLY A 1 142 ? 2.497 5.977 15.386 1.00 94.62 142 GLY A C 1
ATOM 1126 O O . GLY A 1 142 ? 1.322 5.994 15.749 1.00 94.62 142 GLY A O 1
ATOM 1127 N N . VAL A 1 143 ? 3.505 6.101 16.256 1.00 94.19 143 VAL A N 1
ATOM 1128 C CA . VAL A 1 143 ? 3.312 6.268 17.707 1.00 94.19 143 VAL A CA 1
ATOM 1129 C C . VAL A 1 143 ? 2.533 7.546 18.019 1.00 94.19 143 VAL A C 1
ATOM 1131 O O . VAL A 1 143 ? 1.530 7.470 18.730 1.00 94.19 143 VAL A O 1
ATOM 1134 N N . ILE A 1 144 ? 2.933 8.686 17.450 1.00 91.31 144 ILE A N 1
ATOM 1135 C CA . ILE A 1 144 ? 2.263 9.983 17.642 1.00 91.31 144 ILE A CA 1
ATOM 1136 C C . ILE A 1 144 ? 0.800 9.899 17.194 1.00 91.31 144 ILE A C 1
ATOM 1138 O O . ILE A 1 144 ? -0.103 10.255 17.950 1.00 91.31 144 ILE A O 1
ATOM 1142 N N . SER A 1 145 ? 0.545 9.348 16.005 1.00 93.56 145 SER A N 1
ATOM 1143 C CA . SER A 1 145 ? -0.811 9.169 15.471 1.00 93.56 145 SER A CA 1
ATOM 1144 C C . SER A 1 145 ? -1.650 8.235 16.346 1.00 93.56 145 SER A C 1
ATOM 1146 O O . SER A 1 145 ? -2.828 8.486 16.595 1.00 93.56 145 SER A O 1
ATOM 1148 N N . GLY A 1 146 ? -1.045 7.158 16.855 1.00 93.56 146 GLY A N 1
ATOM 1149 C CA . GLY A 1 146 ? -1.706 6.205 17.746 1.00 93.56 146 GLY A CA 1
ATOM 1150 C C . GLY A 1 146 ? -2.083 6.824 19.089 1.00 93.56 146 GLY A C 1
ATOM 1151 O O . GLY A 1 146 ? -3.165 6.540 19.605 1.00 93.56 146 GLY A O 1
ATOM 1152 N N . TYR A 1 147 ? -1.221 7.689 19.627 1.00 92.31 147 TYR A N 1
ATOM 1153 C CA . TYR A 1 147 ? -1.491 8.473 20.829 1.00 92.31 147 TYR A CA 1
ATOM 1154 C C . TYR A 1 147 ? -2.595 9.511 20.587 1.00 92.31 147 TYR A C 1
ATOM 1156 O O . TYR A 1 147 ? -3.570 9.543 21.334 1.00 92.31 147 TYR A O 1
ATOM 1164 N N . ALA A 1 148 ? -2.519 10.283 19.500 1.00 91.62 148 ALA A N 1
ATOM 1165 C CA . ALA A 1 148 ? -3.528 11.283 19.144 1.00 91.62 148 ALA A CA 1
ATOM 1166 C C . ALA A 1 148 ? -4.929 10.669 18.967 1.00 91.62 148 ALA A C 1
ATOM 1168 O O . ALA A 1 148 ? -5.914 11.179 19.499 1.00 91.62 148 ALA A O 1
ATOM 1169 N N . LEU A 1 149 ? -5.029 9.524 18.283 1.00 93.56 149 LEU A N 1
ATOM 1170 C CA . LEU A 1 149 ? -6.291 8.788 18.145 1.00 93.56 149 LEU A CA 1
ATOM 1171 C C . LEU A 1 149 ? -6.792 8.206 19.470 1.00 93.56 149 LEU A C 1
ATOM 1173 O O . LEU A 1 149 ? -7.998 8.034 19.642 1.00 93.56 149 LEU A O 1
ATOM 1177 N N . HIS A 1 150 ? -5.894 7.859 20.396 1.00 92.12 150 HIS A N 1
ATOM 1178 C CA . HIS A 1 150 ? -6.293 7.437 21.737 1.00 92.12 150 HIS A CA 1
ATOM 1179 C C . HIS A 1 150 ? -6.897 8.601 22.533 1.00 92.12 150 HIS A C 1
ATOM 1181 O O . HIS A 1 150 ? -7.920 8.400 23.180 1.00 92.12 150 HIS A O 1
ATOM 1187 N N . GLN A 1 151 ? -6.338 9.806 22.389 1.00 91.50 151 GLN A N 1
ATOM 1188 C CA . GLN A 1 151 ? -6.852 11.052 22.971 1.00 91.50 151 GLN A CA 1
ATOM 1189 C C . GLN A 1 151 ? -8.087 11.619 22.245 1.00 91.50 151 GLN A C 1
ATOM 1191 O O . GLN A 1 151 ? -8.451 12.771 22.448 1.00 91.50 151 GLN A O 1
ATOM 1196 N N . GLN A 1 152 ? -8.738 10.820 21.390 1.00 92.06 152 GLN A N 1
ATOM 1197 C CA . GLN A 1 152 ? -9.968 11.188 20.680 1.00 92.06 152 GLN A CA 1
ATOM 1198 C C . GLN A 1 152 ? -9.851 12.486 19.861 1.00 92.06 152 GLN A C 1
ATOM 1200 O O . GLN A 1 152 ? -10.789 13.280 19.797 1.00 92.06 152 GLN A O 1
ATOM 1205 N N . ILE A 1 153 ? -8.703 12.687 19.202 1.00 94.19 153 ILE A N 1
ATOM 1206 C CA . ILE A 1 153 ? -8.482 13.822 18.300 1.00 94.19 153 ILE A CA 1
ATOM 1207 C C . ILE A 1 153 ? -9.631 13.980 17.290 1.00 94.19 153 ILE A C 1
ATOM 1209 O O . ILE A 1 153 ? -10.108 13.011 16.689 1.00 94.19 153 ILE A O 1
ATOM 1213 N N . THR A 1 154 ? -10.064 15.220 17.073 1.00 96.12 154 THR A N 1
ATOM 1214 C CA . THR A 1 154 ? -11.116 15.522 16.095 1.00 96.12 154 THR A CA 1
ATOM 1215 C C . THR A 1 154 ? -10.604 15.363 14.661 1.00 96.12 154 THR A C 1
ATOM 1217 O O . THR A 1 154 ? -9.416 15.536 14.377 1.00 96.12 154 THR A O 1
ATOM 1220 N N . ALA A 1 155 ? -11.511 15.111 13.711 1.00 95.44 155 ALA A N 1
ATOM 1221 C CA . ALA A 1 155 ? -11.158 15.026 12.291 1.00 95.44 155 ALA A CA 1
ATOM 1222 C C . ALA A 1 155 ? -10.451 16.298 11.774 1.00 95.44 155 ALA A C 1
ATOM 1224 O O . ALA A 1 155 ? -9.493 16.197 11.010 1.00 95.44 155 ALA A O 1
ATOM 1225 N N . LYS A 1 156 ? -10.875 17.486 12.240 1.00 96.81 156 LYS A N 1
ATOM 1226 C CA . LYS A 1 156 ? -10.275 18.784 11.879 1.00 96.81 156 LYS A CA 1
ATOM 1227 C C . LYS A 1 156 ? -8.830 18.916 12.373 1.00 96.81 156 LYS A C 1
ATOM 1229 O O . LYS A 1 156 ? -7.972 19.431 11.662 1.00 96.81 156 LYS A O 1
ATOM 1234 N N . GLN A 1 157 ? -8.543 18.446 13.584 1.00 95.38 157 GLN A N 1
ATOM 1235 C CA . GLN A 1 157 ? -7.180 18.451 14.114 1.00 95.38 157 GLN A CA 1
ATOM 1236 C C . GLN A 1 157 ? -6.295 17.440 13.372 1.00 95.38 157 GLN A C 1
ATOM 1238 O O . GLN A 1 157 ? -5.176 17.781 12.994 1.00 95.38 157 GLN A O 1
ATOM 1243 N N . LEU A 1 158 ? -6.807 16.235 13.094 1.00 95.06 158 LEU A N 1
ATOM 1244 C CA . LEU A 1 158 ? -6.062 15.206 12.365 1.00 95.06 158 LEU A CA 1
ATOM 1245 C C . LEU A 1 158 ? -5.713 15.650 10.934 1.00 95.06 158 LEU A C 1
ATOM 1247 O O . LEU A 1 158 ? -4.569 15.481 10.507 1.00 95.06 158 LEU A O 1
ATOM 1251 N N . ILE A 1 159 ? -6.653 16.272 10.208 1.00 96.75 159 ILE A N 1
ATOM 1252 C CA . ILE A 1 159 ? -6.367 16.799 8.866 1.00 96.75 159 ILE A CA 1
ATOM 1253 C C . ILE A 1 159 ? -5.368 17.954 8.921 1.00 96.75 159 ILE A C 1
ATOM 1255 O O . ILE A 1 159 ? -4.463 17.995 8.099 1.00 96.75 159 ILE A O 1
ATOM 1259 N N . ARG A 1 160 ? -5.462 18.852 9.911 1.00 96.25 160 ARG A N 1
ATOM 1260 C CA . ARG A 1 160 ? -4.520 19.971 10.059 1.00 96.25 160 ARG A CA 1
ATOM 1261 C C . ARG A 1 160 ? -3.093 19.473 10.271 1.00 96.25 160 ARG A C 1
ATOM 1263 O O . ARG A 1 160 ? -2.202 19.880 9.536 1.00 96.25 160 ARG A O 1
ATOM 1270 N N . ILE A 1 161 ? -2.885 18.578 11.239 1.00 93.56 161 ILE A N 1
ATOM 1271 C CA . ILE A 1 161 ? -1.555 18.031 11.552 1.00 93.56 161 ILE A CA 1
ATOM 1272 C C . ILE A 1 161 ? -0.982 17.299 10.338 1.00 93.56 161 ILE A C 1
ATOM 1274 O O . ILE A 1 161 ? 0.152 17.547 9.940 1.00 93.56 161 ILE A O 1
ATOM 1278 N N . SER A 1 162 ? -1.771 16.422 9.719 1.00 95.75 162 SER A N 1
ATOM 1279 C CA . SER A 1 162 ? -1.298 15.650 8.569 1.00 95.75 162 SER A CA 1
ATOM 1280 C C . SER A 1 162 ? -1.060 16.505 7.319 1.00 95.75 162 SER A C 1
ATOM 1282 O O . SER A 1 162 ? -0.121 16.227 6.578 1.00 95.75 162 SER A O 1
ATOM 1284 N N . SER A 1 163 ? -1.828 17.583 7.121 1.00 96.69 163 SER A N 1
ATOM 1285 C CA . SER A 1 163 ? -1.587 18.557 6.045 1.00 96.69 163 SER A CA 1
ATOM 1286 C C . SER A 1 163 ? -0.253 19.274 6.229 1.00 96.69 163 SER A C 1
ATOM 1288 O O . SER A 1 163 ? 0.475 19.438 5.260 1.00 96.69 163 SER A O 1
ATOM 1290 N N . VAL A 1 164 ? 0.106 19.656 7.462 1.00 95.69 164 VAL A N 1
ATOM 1291 C CA . VAL A 1 164 ? 1.408 20.286 7.747 1.00 95.69 164 VAL A CA 1
ATOM 1292 C C . VAL A 1 164 ? 2.557 19.367 7.327 1.00 95.69 164 VAL A C 1
ATOM 1294 O O . VAL A 1 164 ? 3.448 19.811 6.609 1.00 95.69 164 VAL A O 1
ATOM 1297 N N . PHE A 1 165 ? 2.514 18.081 7.692 1.00 94.25 165 PHE A N 1
ATOM 1298 C CA . PHE A 1 165 ? 3.535 17.117 7.259 1.00 94.25 165 PHE A CA 1
ATOM 1299 C C . PHE A 1 165 ? 3.568 16.930 5.737 1.00 94.25 165 PHE A C 1
ATOM 1301 O O . PHE A 1 165 ? 4.649 16.814 5.163 1.00 94.25 165 PHE A O 1
ATOM 1308 N N . PHE A 1 166 ? 2.407 16.911 5.079 1.00 96.25 166 PHE A N 1
ATOM 1309 C CA . PHE A 1 166 ? 2.322 16.804 3.623 1.00 96.25 166 PHE A CA 1
ATOM 1310 C C . PHE A 1 166 ? 2.941 18.010 2.913 1.00 96.25 166 PHE A C 1
ATOM 1312 O O . PHE A 1 166 ? 3.817 17.827 2.072 1.00 96.25 166 PHE A O 1
ATOM 1319 N N . PHE A 1 167 ? 2.541 19.230 3.279 1.00 97.38 167 PHE A N 1
ATOM 1320 C CA . PHE A 1 167 ? 3.068 20.450 2.667 1.00 97.38 167 PHE A CA 1
ATOM 1321 C C . PHE A 1 167 ? 4.549 20.662 2.983 1.00 97.38 167 PHE A C 1
ATOM 1323 O O . PHE A 1 167 ? 5.289 21.087 2.103 1.00 97.38 167 PHE A O 1
ATOM 1330 N N . PHE A 1 168 ? 5.007 20.298 4.185 1.00 96.25 168 PHE A N 1
ATOM 1331 C CA . PHE A 1 168 ? 6.435 20.279 4.503 1.00 96.25 168 PHE A CA 1
ATOM 1332 C C . PHE A 1 168 ? 7.204 19.317 3.586 1.00 96.25 168 PHE A C 1
ATOM 1334 O O . PHE A 1 168 ? 8.215 19.699 3.003 1.00 96.25 168 PHE A O 1
ATOM 1341 N N . GLY A 1 169 ? 6.706 18.089 3.408 1.00 95.12 169 GLY A N 1
ATOM 1342 C CA . GLY A 1 169 ? 7.324 17.114 2.510 1.00 95.12 169 GLY A CA 1
ATOM 1343 C C . GLY A 1 169 ? 7.329 17.564 1.048 1.00 95.12 169 GLY A C 1
ATOM 1344 O O . GLY A 1 169 ? 8.318 17.354 0.353 1.00 95.12 169 GLY A O 1
ATOM 1345 N N . LEU A 1 170 ? 6.254 18.214 0.593 1.00 95.62 170 LEU A N 1
ATOM 1346 C CA . LEU A 1 170 ? 6.146 18.767 -0.759 1.00 95.62 170 LEU A CA 1
ATOM 1347 C C . LEU A 1 170 ? 7.118 19.934 -0.977 1.00 95.62 170 LEU A C 1
ATOM 1349 O O . LEU A 1 170 ? 7.802 19.969 -1.995 1.00 95.62 170 LEU A O 1
ATOM 1353 N N . LEU A 1 171 ? 7.219 20.854 -0.013 1.00 97.00 171 LEU A N 1
ATOM 1354 C CA . LEU A 1 171 ? 8.173 21.962 -0.051 1.00 97.00 171 LEU A CA 1
ATOM 1355 C C . LEU A 1 171 ? 9.616 21.447 -0.083 1.00 97.00 171 LEU A C 1
ATOM 1357 O O . LEU A 1 171 ? 10.400 21.887 -0.917 1.00 97.00 171 LEU A O 1
ATOM 1361 N N . TYR A 1 172 ? 9.953 20.488 0.785 1.00 96.31 172 TYR A N 1
ATOM 1362 C CA . TYR A 1 172 ? 11.286 19.883 0.821 1.00 96.31 172 TYR A CA 1
ATOM 1363 C C . TYR A 1 172 ? 11.637 19.194 -0.502 1.00 96.31 172 TYR A C 1
ATOM 1365 O O . TYR A 1 172 ? 12.743 19.369 -1.008 1.00 96.31 172 TYR A O 1
ATOM 1373 N N . LEU A 1 173 ? 10.685 18.464 -1.095 1.00 94.50 173 LEU A N 1
ATOM 1374 C CA . LEU A 1 173 ? 10.856 17.855 -2.413 1.00 94.50 173 LEU A CA 1
ATOM 1375 C C . LEU A 1 173 ? 11.077 18.909 -3.505 1.00 94.50 173 LEU A C 1
ATOM 1377 O O . LEU A 1 173 ? 11.963 18.728 -4.332 1.00 94.50 173 LEU A O 1
ATOM 1381 N N . GLY A 1 174 ? 10.307 20.001 -3.495 1.00 95.38 174 GLY A N 1
ATOM 1382 C CA . GLY A 1 174 ? 10.436 21.095 -4.460 1.00 95.38 174 GLY A CA 1
ATOM 1383 C C . GLY A 1 174 ? 11.787 21.807 -4.376 1.00 95.38 174 GLY A C 1
ATOM 1384 O O . GLY A 1 174 ? 12.426 22.014 -5.402 1.00 95.38 174 GLY A O 1
ATOM 1385 N N . ILE A 1 175 ? 12.260 22.111 -3.162 1.00 97.19 175 ILE A N 1
ATOM 1386 C CA . ILE A 1 175 ? 13.594 22.695 -2.939 1.00 97.19 175 ILE A CA 1
ATOM 1387 C C . ILE A 1 175 ? 14.681 21.731 -3.416 1.00 97.19 175 ILE A C 1
ATOM 1389 O O . ILE A 1 175 ? 15.584 22.140 -4.138 1.00 97.19 175 ILE A O 1
ATOM 1393 N N . ALA A 1 176 ? 14.591 20.450 -3.049 1.00 96.25 176 ALA A N 1
ATOM 1394 C CA . ALA A 1 176 ? 15.562 19.457 -3.488 1.00 96.25 176 ALA A CA 1
ATOM 1395 C C . ALA A 1 176 ? 15.590 19.332 -5.017 1.00 96.25 176 ALA A C 1
ATOM 1397 O O . ALA A 1 176 ? 16.670 19.323 -5.593 1.00 96.25 176 ALA A O 1
ATOM 1398 N N . ALA A 1 177 ? 14.424 19.283 -5.670 1.00 94.12 177 ALA A N 1
ATOM 1399 C CA . ALA A 1 177 ? 14.322 19.183 -7.125 1.00 94.12 177 ALA A CA 1
ATOM 1400 C C . ALA A 1 177 ? 14.861 20.431 -7.842 1.00 94.12 177 ALA A C 1
ATOM 1402 O O . ALA A 1 177 ? 15.401 20.311 -8.936 1.00 94.12 177 ALA A O 1
ATOM 1403 N N . ALA A 1 178 ? 14.747 21.612 -7.227 1.00 96.44 178 ALA A N 1
ATOM 1404 C CA . ALA A 1 178 ? 15.347 22.839 -7.747 1.00 96.44 178 ALA A CA 1
ATOM 1405 C C . ALA A 1 178 ? 16.885 22.841 -7.650 1.00 96.44 178 ALA A C 1
ATOM 1407 O O . ALA A 1 178 ? 17.535 23.495 -8.460 1.00 96.44 178 ALA A O 1
ATOM 1408 N N . ILE A 1 179 ? 17.460 22.125 -6.676 1.00 97.38 179 ILE A N 1
ATOM 1409 C CA . ILE A 1 179 ? 18.917 21.978 -6.512 1.00 97.38 179 ILE A CA 1
ATOM 1410 C C . ILE A 1 179 ? 19.461 20.907 -7.464 1.00 97.38 179 ILE A C 1
ATOM 1412 O O . ILE A 1 179 ? 20.433 21.146 -8.173 1.00 97.38 179 ILE A O 1
ATOM 1416 N N . ASP A 1 180 ? 18.841 19.730 -7.475 1.00 95.06 180 ASP A N 1
ATOM 1417 C CA . ASP A 1 180 ? 19.176 18.625 -8.368 1.00 95.06 180 ASP A CA 1
ATOM 1418 C C . ASP A 1 180 ? 17.918 17.799 -8.637 1.00 95.06 180 ASP A C 1
ATOM 1420 O O . ASP A 1 180 ? 17.384 17.169 -7.735 1.00 95.06 180 ASP A O 1
ATOM 1424 N N . TRP A 1 181 ? 17.426 17.770 -9.872 1.00 91.25 181 TRP A N 1
ATOM 1425 C CA . TRP A 1 181 ? 16.236 16.990 -10.212 1.00 91.25 181 TRP A CA 1
ATOM 1426 C C . TRP A 1 181 ? 16.555 15.521 -10.539 1.00 91.25 181 TRP A C 1
ATOM 1428 O O . TRP A 1 181 ? 15.641 14.693 -10.552 1.00 91.25 181 TRP A O 1
ATOM 1438 N N . HIS A 1 182 ? 17.828 15.159 -10.754 1.00 88.75 182 HIS A N 1
ATOM 1439 C CA . HIS A 1 182 ? 18.221 13.820 -11.207 1.00 88.75 182 HIS A CA 1
ATOM 1440 C C . HIS A 1 182 ? 17.930 12.739 -10.167 1.00 88.75 182 HIS A C 1
ATOM 1442 O O . HIS A 1 182 ? 17.675 11.594 -10.540 1.00 88.75 182 HIS A O 1
ATOM 1448 N N . PHE A 1 183 ? 17.862 13.072 -8.870 1.00 89.06 183 PHE A N 1
ATOM 1449 C CA . PHE A 1 183 ? 17.457 12.091 -7.857 1.00 89.06 183 PHE A CA 1
ATOM 1450 C C . PHE A 1 183 ? 16.058 11.514 -8.130 1.00 89.06 183 PHE A C 1
ATOM 1452 O O . PHE A 1 183 ? 15.772 10.390 -7.718 1.00 89.06 183 PHE A O 1
ATOM 1459 N N . LEU A 1 184 ? 15.174 12.242 -8.825 1.00 85.12 184 LEU A N 1
ATOM 1460 C CA . LEU A 1 184 ? 13.857 11.727 -9.206 1.00 85.12 184 LEU A CA 1
ATOM 1461 C C . LEU A 1 184 ? 13.946 10.569 -10.196 1.00 85.12 184 LEU A C 1
ATOM 1463 O O . LEU A 1 184 ? 12.980 9.827 -10.296 1.00 85.12 184 LEU A O 1
ATOM 1467 N N . LEU A 1 185 ? 15.073 10.381 -10.885 1.00 82.19 185 LEU A N 1
ATOM 1468 C CA . LEU A 1 185 ? 15.329 9.227 -11.749 1.00 82.19 185 LEU A CA 1
ATOM 1469 C C . LEU A 1 185 ? 15.766 7.999 -10.931 1.00 82.19 185 LEU A C 1
ATOM 1471 O O . LEU A 1 185 ? 15.385 6.875 -11.244 1.00 82.19 185 LEU A O 1
ATOM 1475 N N . SER A 1 186 ? 16.454 8.220 -9.808 1.00 83.69 186 SER A N 1
ATOM 1476 C CA . SER A 1 186 ? 16.928 7.184 -8.875 1.00 83.69 186 SER A CA 1
ATOM 1477 C C . SER A 1 186 ? 15.868 6.668 -7.892 1.00 83.69 186 SER A C 1
ATOM 1479 O O . SER A 1 186 ? 16.174 5.927 -6.957 1.00 83.69 186 SER A O 1
ATOM 1481 N N . PHE A 1 187 ? 14.591 7.028 -8.041 1.00 79.62 187 PHE A N 1
ATOM 1482 C CA . PHE A 1 187 ? 13.558 6.568 -7.100 1.00 79.62 187 PHE A CA 1
ATOM 1483 C C . PHE A 1 187 ? 13.300 5.052 -7.175 1.00 79.62 187 PHE A C 1
ATOM 1485 O O . PHE A 1 187 ? 12.844 4.453 -6.195 1.00 79.62 187 PHE A O 1
ATOM 1492 N N . ALA A 1 188 ? 13.591 4.443 -8.330 1.00 76.38 188 ALA A N 1
ATOM 1493 C CA . ALA A 1 188 ? 13.507 3.005 -8.552 1.00 76.38 188 ALA A CA 1
ATOM 1494 C C . ALA A 1 188 ? 14.726 2.249 -7.997 1.00 76.38 188 ALA A C 1
ATOM 1496 O O . ALA A 1 188 ? 14.696 1.017 -7.914 1.00 76.38 188 ALA A O 1
ATOM 1497 N N . ASP A 1 189 ? 15.763 2.948 -7.535 1.00 81.56 189 ASP A N 1
ATOM 1498 C CA . ASP A 1 189 ? 16.948 2.302 -6.992 1.00 81.56 189 ASP A CA 1
ATOM 1499 C C . ASP A 1 189 ? 16.660 1.591 -5.664 1.00 81.56 189 ASP A C 1
ATOM 1501 O O . ASP A 1 189 ? 15.629 1.739 -4.990 1.00 81.56 189 ASP A O 1
ATOM 1505 N N . THR A 1 190 ? 17.616 0.763 -5.251 1.00 79.56 190 THR A N 1
ATOM 1506 C CA . THR A 1 190 ? 17.594 0.158 -3.915 1.00 79.56 190 THR A CA 1
ATOM 1507 C C . THR A 1 190 ? 17.717 1.217 -2.817 1.00 79.56 190 THR A C 1
ATOM 1509 O O . THR A 1 190 ? 17.176 1.025 -1.726 1.00 79.56 190 THR A O 1
ATOM 1512 N N . ASN A 1 191 ? 18.376 2.341 -3.105 1.00 84.69 191 ASN A N 1
ATOM 1513 C CA . ASN A 1 191 ? 18.577 3.466 -2.201 1.00 84.69 191 ASN A CA 1
ATOM 1514 C C . ASN A 1 191 ? 17.714 4.654 -2.628 1.00 84.69 191 ASN A C 1
ATOM 1516 O O . ASN A 1 191 ? 18.184 5.564 -3.298 1.00 84.69 191 ASN A O 1
ATOM 1520 N N . ILE A 1 192 ? 16.455 4.657 -2.195 1.00 86.25 192 ILE A N 1
ATOM 1521 C CA . ILE A 1 192 ? 15.542 5.765 -2.489 1.00 86.25 192 ILE A CA 1
ATOM 1522 C C . ILE A 1 192 ? 16.101 7.074 -1.892 1.00 86.25 192 ILE A C 1
ATOM 1524 O O . ILE A 1 192 ? 16.409 7.092 -0.689 1.00 86.25 192 ILE A O 1
ATOM 1528 N N . PRO A 1 193 ? 16.161 8.164 -2.675 1.00 89.94 193 PRO A N 1
ATOM 1529 C CA . PRO A 1 193 ? 16.642 9.463 -2.218 1.00 89.94 193 PRO A CA 1
ATOM 1530 C C . PRO A 1 193 ? 15.882 10.007 -1.006 1.00 89.94 193 PRO A C 1
ATOM 1532 O O . PRO A 1 193 ? 14.663 9.852 -0.881 1.00 89.94 193 PRO A O 1
ATOM 1535 N N . ILE A 1 194 ? 16.600 10.710 -0.126 1.00 90.44 194 ILE A N 1
ATOM 1536 C CA . ILE A 1 194 ? 16.035 11.318 1.088 1.00 90.44 194 ILE A CA 1
ATOM 1537 C C . ILE A 1 194 ? 14.861 12.268 0.774 1.00 90.44 194 ILE A C 1
ATOM 1539 O O . ILE A 1 194 ? 13.833 12.136 1.444 1.00 90.44 194 ILE A O 1
ATOM 1543 N N . PRO A 1 195 ? 14.919 13.154 -0.246 1.00 93.31 195 PRO A N 1
ATOM 1544 C CA . PRO A 1 195 ? 13.781 14.010 -0.602 1.00 93.31 195 PRO A CA 1
ATOM 1545 C C . PRO A 1 195 ? 12.490 13.241 -0.880 1.00 93.31 195 PRO A C 1
ATOM 1547 O O . PRO A 1 195 ? 11.431 13.584 -0.350 1.00 93.31 195 PRO A O 1
ATOM 1550 N N . VAL A 1 196 ? 12.589 12.133 -1.618 1.00 91.38 196 VAL A N 1
ATOM 1551 C CA . VAL A 1 196 ? 11.451 11.254 -1.917 1.00 91.38 196 VAL A CA 1
ATOM 1552 C C . VAL A 1 196 ? 10.925 10.592 -0.639 1.00 91.38 196 VAL A C 1
ATOM 1554 O O . VAL A 1 196 ? 9.715 10.491 -0.446 1.00 91.38 196 VAL A O 1
ATOM 1557 N N . GLN A 1 197 ? 11.807 10.180 0.276 1.00 90.44 197 GLN A N 1
ATOM 1558 C CA . GLN A 1 197 ? 11.412 9.583 1.559 1.00 90.44 197 GLN A CA 1
ATOM 1559 C C . GLN A 1 197 ? 10.675 10.569 2.473 1.00 90.44 197 GLN A C 1
ATOM 1561 O O . GLN A 1 197 ? 9.665 10.204 3.076 1.00 90.44 197 GLN A O 1
ATOM 1566 N N . VAL A 1 198 ? 11.145 11.816 2.566 1.00 92.25 198 VAL A N 1
ATOM 1567 C CA . VAL A 1 198 ? 10.498 12.873 3.362 1.00 92.25 198 VAL A CA 1
ATOM 1568 C C . VAL A 1 198 ? 9.122 13.213 2.784 1.00 92.25 198 VAL A C 1
ATOM 1570 O O . VAL A 1 198 ? 8.142 13.289 3.529 1.00 92.25 198 VAL A O 1
ATOM 1573 N N . PHE A 1 199 ? 9.007 13.326 1.458 1.00 93.50 199 PHE A N 1
ATOM 1574 C CA . PHE A 1 199 ? 7.714 13.494 0.796 1.00 93.50 199 PHE A CA 1
ATOM 1575 C C . PHE A 1 199 ? 6.771 12.307 1.046 1.00 93.50 199 PHE A C 1
ATOM 1577 O O . PHE A 1 199 ? 5.596 12.494 1.373 1.00 93.50 199 PHE A O 1
ATOM 1584 N N . ASN A 1 200 ? 7.281 11.077 0.954 1.00 91.62 200 ASN A N 1
ATOM 1585 C CA . ASN A 1 200 ? 6.517 9.864 1.239 1.00 91.62 200 ASN A CA 1
ATOM 1586 C C . ASN A 1 200 ? 6.008 9.828 2.681 1.00 91.62 200 ASN A C 1
ATOM 1588 O O . ASN A 1 200 ? 4.858 9.468 2.913 1.00 91.62 200 ASN A O 1
ATOM 1592 N N . LEU A 1 201 ? 6.819 10.251 3.651 1.00 92.31 201 LEU A N 1
ATOM 1593 C CA . LEU A 1 201 ? 6.418 10.355 5.053 1.00 92.31 201 LEU A CA 1
ATOM 1594 C C . LEU A 1 201 ? 5.201 11.276 5.232 1.00 92.31 201 LEU A C 1
ATOM 1596 O O . LEU A 1 201 ? 4.221 10.897 5.884 1.00 92.31 201 LEU A O 1
ATOM 1600 N N . GLY A 1 202 ? 5.240 12.462 4.619 1.00 94.31 202 GLY A N 1
ATOM 1601 C CA . GLY A 1 202 ? 4.152 13.439 4.664 1.00 94.31 202 GLY A CA 1
ATOM 1602 C C . GLY A 1 202 ? 2.890 12.966 3.940 1.00 94.31 202 GLY A C 1
ATOM 1603 O O . GLY A 1 202 ? 1.805 12.944 4.526 1.00 94.31 202 GLY A O 1
ATOM 1604 N N . SER A 1 203 ? 3.029 12.526 2.688 1.00 94.50 203 SER A N 1
ATOM 1605 C CA . SER A 1 203 ? 1.909 12.078 1.844 1.00 94.50 203 SER A CA 1
ATOM 1606 C C . SER A 1 203 ? 1.212 10.827 2.378 1.00 94.50 203 SER A C 1
ATOM 1608 O O . SER A 1 203 ? -0.019 10.778 2.402 1.00 94.50 203 SER A O 1
ATOM 1610 N N . GLN A 1 204 ? 1.957 9.853 2.905 1.00 92.69 204 GLN A N 1
ATOM 1611 C CA . GLN A 1 204 ? 1.379 8.663 3.536 1.00 92.69 204 GLN A CA 1
ATOM 1612 C C . GLN A 1 204 ? 0.607 9.000 4.806 1.00 92.69 204 GLN A C 1
ATOM 1614 O O . GLN A 1 204 ? -0.489 8.481 5.021 1.00 92.69 204 GLN A O 1
ATOM 1619 N N . THR A 1 205 ? 1.160 9.874 5.651 1.00 93.56 205 THR A N 1
ATOM 1620 C CA . THR A 1 205 ? 0.497 10.308 6.889 1.00 93.56 205 THR A CA 1
ATOM 1621 C C . THR A 1 205 ? -0.807 11.036 6.574 1.00 93.56 205 THR A C 1
ATOM 1623 O O . THR A 1 205 ? -1.830 10.807 7.230 1.00 93.56 205 THR A O 1
ATOM 1626 N N . PHE A 1 206 ? -0.800 11.866 5.532 1.00 96.25 206 PHE A N 1
ATOM 1627 C CA . PHE A 1 206 ? -1.985 12.547 5.029 1.00 96.25 206 PHE A CA 1
ATOM 1628 C C . PHE A 1 206 ? -3.025 11.578 4.471 1.00 96.25 206 PHE A C 1
ATOM 1630 O O . PHE A 1 206 ? -4.169 11.595 4.927 1.00 96.25 206 PHE A O 1
ATOM 1637 N N . LEU A 1 207 ? -2.646 10.655 3.583 1.00 95.25 207 LEU A N 1
ATOM 1638 C CA . LEU A 1 207 ? -3.605 9.696 3.031 1.00 95.25 207 LEU A CA 1
ATOM 1639 C C . LEU A 1 207 ? -4.177 8.762 4.108 1.00 95.25 207 LEU A C 1
ATOM 1641 O O . LEU A 1 207 ? -5.382 8.505 4.134 1.00 95.25 207 LEU A O 1
ATOM 1645 N N . LEU A 1 208 ? -3.348 8.293 5.044 1.00 96.00 208 LEU A N 1
ATOM 1646 C CA . LEU A 1 208 ? -3.810 7.504 6.186 1.00 96.00 208 LEU A CA 1
ATOM 1647 C C . LEU A 1 208 ? -4.819 8.292 7.032 1.00 96.00 208 LEU A C 1
ATOM 1649 O O . LEU A 1 208 ? -5.844 7.744 7.440 1.00 96.00 208 LEU A O 1
ATOM 1653 N N . SER A 1 209 ? -4.568 9.584 7.250 1.00 96.31 209 SER A N 1
ATOM 1654 C CA . SER A 1 209 ? -5.494 10.479 7.947 1.00 96.31 209 SER A CA 1
ATOM 1655 C C . SER A 1 209 ? -6.825 10.610 7.208 1.00 96.31 209 SER A C 1
ATOM 1657 O O . SER A 1 209 ? -7.873 10.534 7.847 1.00 96.31 209 SER A O 1
ATOM 1659 N N . LEU A 1 210 ? -6.822 10.703 5.874 1.00 97.38 210 LEU A N 1
ATOM 1660 C CA . LEU A 1 210 ? -8.051 10.712 5.071 1.00 97.38 210 LEU A CA 1
ATOM 1661 C C . LEU A 1 210 ? -8.861 9.418 5.241 1.00 97.38 210 LEU A C 1
ATOM 1663 O O . LEU A 1 210 ? -10.079 9.477 5.447 1.00 97.38 210 LEU A O 1
ATOM 1667 N N . PHE A 1 211 ? -8.204 8.251 5.232 1.00 97.25 211 PHE A N 1
ATOM 1668 C CA . PHE A 1 211 ? -8.871 6.974 5.505 1.00 97.25 211 PHE A CA 1
ATOM 1669 C C . PHE A 1 211 ? -9.486 6.939 6.908 1.00 97.25 211 PHE A C 1
ATOM 1671 O O . PHE A 1 211 ? -10.652 6.568 7.050 1.00 97.25 211 PHE A O 1
ATOM 1678 N N . LEU A 1 212 ? -8.743 7.357 7.936 1.00 96.94 212 LEU A N 1
ATOM 1679 C CA . LEU A 1 212 ? -9.221 7.400 9.322 1.00 96.94 212 LEU A CA 1
ATOM 1680 C C . LEU A 1 212 ? -10.394 8.371 9.497 1.00 96.94 212 LEU A C 1
ATOM 1682 O O . LEU A 1 212 ? -11.394 8.030 10.129 1.00 96.94 212 LEU A O 1
ATOM 1686 N N . ILE A 1 213 ? -10.322 9.560 8.898 1.00 96.56 213 ILE A N 1
ATOM 1687 C CA . ILE A 1 213 ? -11.402 10.548 8.953 1.00 96.56 213 ILE A CA 1
ATOM 1688 C C . ILE A 1 213 ? -12.668 9.966 8.331 1.00 96.56 213 ILE A C 1
ATOM 1690 O O . ILE A 1 213 ? -13.730 9.981 8.952 1.00 96.56 213 ILE A O 1
ATOM 1694 N N . ARG A 1 214 ? -12.565 9.406 7.122 1.00 96.62 214 ARG A N 1
ATOM 1695 C CA . ARG A 1 214 ? -13.735 8.929 6.380 1.00 96.62 214 ARG A CA 1
ATOM 1696 C C . ARG A 1 214 ? -14.337 7.653 6.963 1.00 96.62 214 ARG A C 1
ATOM 1698 O O . ARG A 1 214 ? -15.555 7.481 6.899 1.00 96.62 214 ARG A O 1
ATOM 1705 N N . LEU A 1 215 ? -13.507 6.750 7.482 1.00 95.69 215 LEU A N 1
ATOM 1706 C CA . LEU A 1 215 ? -13.930 5.407 7.881 1.00 95.69 215 LEU A CA 1
ATOM 1707 C C . LEU A 1 215 ? -14.087 5.250 9.392 1.00 95.69 215 LEU A C 1
ATOM 1709 O O . LEU A 1 215 ? -14.912 4.443 9.803 1.00 95.69 215 LEU A O 1
ATOM 1713 N N . ASP A 1 216 ? -13.376 6.009 10.221 1.00 94.88 216 ASP A N 1
ATOM 1714 C CA . ASP A 1 216 ? -13.417 5.837 11.677 1.00 94.88 216 ASP A CA 1
ATOM 1715 C C . ASP A 1 216 ? -14.028 7.040 12.407 1.00 94.88 216 ASP A C 1
ATOM 1717 O O . ASP A 1 216 ? -14.830 6.824 13.319 1.00 94.88 216 ASP A O 1
ATOM 1721 N N . LEU A 1 217 ? -13.734 8.276 11.982 1.00 94.50 217 LEU A N 1
ATOM 1722 C CA . LEU A 1 217 ? -14.165 9.506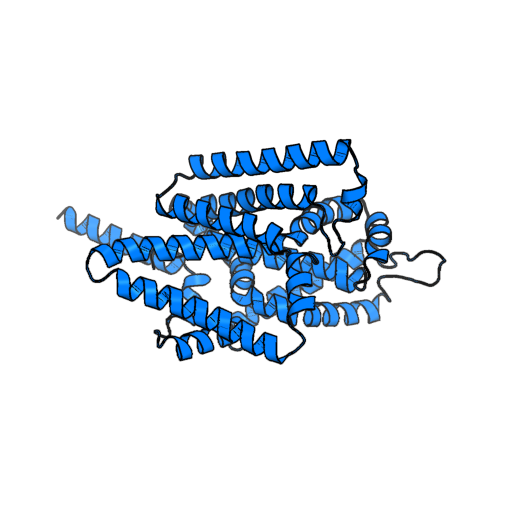 12.675 1.00 94.50 217 LEU A CA 1
ATOM 1723 C C . LEU A 1 217 ? -15.441 10.151 12.107 1.00 94.50 217 LEU A C 1
ATOM 1725 O O . LEU A 1 217 ? -16.039 11.000 12.762 1.00 94.50 217 LEU A O 1
ATOM 1729 N N . ALA A 1 218 ? -15.873 9.773 10.902 1.00 94.88 218 ALA A N 1
ATOM 1730 C CA . ALA A 1 218 ? -17.073 10.332 10.283 1.00 94.88 218 ALA A CA 1
ATOM 1731 C C . ALA A 1 218 ? -18.376 9.934 11.022 1.00 94.88 218 ALA A C 1
ATOM 1733 O O . ALA A 1 218 ? -18.422 8.913 11.720 1.00 94.88 218 ALA A O 1
ATOM 1734 N N . PRO A 1 219 ? -19.483 10.675 10.812 1.00 92.56 219 PRO A N 1
ATOM 1735 C CA . PRO A 1 219 ? -20.810 10.289 11.288 1.00 92.56 219 PRO A CA 1
ATOM 1736 C C . PRO A 1 219 ? -21.204 8.857 10.892 1.00 92.56 219 PRO A C 1
ATOM 1738 O O . PRO A 1 219 ? -20.797 8.338 9.848 1.00 92.56 219 PRO A O 1
ATOM 1741 N N . SER A 1 220 ? -22.026 8.207 11.724 1.00 89.38 220 SER A N 1
ATOM 1742 C CA . SER A 1 220 ? -22.365 6.776 11.595 1.00 89.38 220 SER A CA 1
ATOM 1743 C C . SER A 1 220 ? -22.899 6.378 10.211 1.00 89.38 220 SER A C 1
ATOM 1745 O O . SER A 1 220 ? -22.544 5.319 9.694 1.00 89.38 220 SER A O 1
ATOM 1747 N N . GLU A 1 221 ? -23.700 7.234 9.584 1.00 90.56 221 GLU A N 1
ATOM 1748 C CA . GLU A 1 221 ? -24.301 6.980 8.271 1.00 90.56 221 GLU A CA 1
ATOM 1749 C C . GLU A 1 221 ? -23.279 7.025 7.137 1.00 90.56 221 GLU A C 1
ATOM 1751 O O . GLU A 1 221 ? -23.263 6.156 6.260 1.00 90.56 221 GLU A O 1
ATOM 1756 N N . ILE A 1 222 ? -22.380 8.009 7.190 1.00 93.12 222 ILE A N 1
ATOM 1757 C CA . ILE A 1 222 ? -21.287 8.163 6.232 1.00 93.12 222 ILE A CA 1
ATOM 1758 C C . ILE A 1 222 ? -20.336 6.971 6.346 1.00 93.12 222 ILE A C 1
ATOM 1760 O O . ILE A 1 222 ? -19.989 6.368 5.325 1.00 93.12 222 ILE A O 1
ATOM 1764 N N . ARG A 1 223 ? -19.980 6.573 7.577 1.00 92.31 223 ARG A N 1
ATOM 1765 C CA . ARG A 1 223 ? -19.149 5.386 7.827 1.00 92.31 223 ARG A CA 1
ATOM 1766 C C . ARG A 1 223 ? -19.794 4.127 7.274 1.00 92.31 223 ARG A C 1
ATOM 1768 O O . ARG A 1 223 ? -19.125 3.374 6.580 1.00 92.31 223 ARG A O 1
ATOM 1775 N N . LEU A 1 224 ? -21.093 3.917 7.494 1.00 91.81 224 LEU A N 1
ATOM 1776 C CA . LEU A 1 224 ? -21.802 2.740 6.988 1.00 91.81 224 LEU A CA 1
ATOM 1777 C C . LEU A 1 224 ? -21.725 2.628 5.457 1.00 91.81 224 LEU A C 1
ATOM 1779 O O . LEU A 1 224 ? -21.438 1.549 4.932 1.00 91.81 224 LEU A O 1
ATOM 1783 N N . LYS A 1 225 ? -21.957 3.735 4.737 1.00 94.31 225 LYS A N 1
ATOM 1784 C CA . LYS A 1 225 ? -21.843 3.778 3.269 1.00 94.31 225 LYS A CA 1
ATOM 1785 C C . LYS A 1 225 ? -20.402 3.518 2.824 1.00 94.31 225 LYS A C 1
ATOM 1787 O O . LYS A 1 225 ? -20.174 2.677 1.954 1.00 94.31 225 LYS A O 1
ATOM 1792 N N . ALA A 1 226 ? -19.432 4.185 3.449 1.00 94.62 226 ALA A N 1
ATOM 1793 C CA . ALA A 1 226 ? -18.018 4.029 3.127 1.00 94.62 226 ALA A CA 1
ATOM 1794 C C . ALA A 1 226 ? -17.525 2.594 3.388 1.00 94.62 226 ALA A C 1
ATOM 1796 O O . ALA A 1 226 ? -16.898 1.993 2.522 1.00 94.62 226 ALA A O 1
ATOM 1797 N N . TRP A 1 227 ? -17.902 1.991 4.517 1.00 94.62 227 TRP A N 1
ATOM 1798 C CA . TRP A 1 227 ? -17.520 0.627 4.881 1.00 94.62 227 TRP A CA 1
ATOM 1799 C C . TRP A 1 227 ? -18.030 -0.417 3.901 1.00 94.62 227 TRP A C 1
ATOM 1801 O O . TRP A 1 227 ? -17.367 -1.434 3.736 1.00 94.62 227 TRP A O 1
ATOM 1811 N N . LYS A 1 228 ? -19.194 -0.218 3.278 1.00 94.69 228 LYS A N 1
ATOM 1812 C CA . LYS A 1 228 ? -19.683 -1.130 2.236 1.00 94.69 228 LYS A CA 1
ATOM 1813 C C . LYS A 1 228 ? -18.872 -0.997 0.947 1.00 94.69 228 LYS A C 1
ATOM 1815 O O . LYS A 1 228 ? -18.539 -2.005 0.337 1.00 94.69 228 LYS A O 1
ATOM 1820 N N . ARG A 1 229 ? -18.517 0.233 0.564 1.00 95.88 229 ARG A N 1
ATOM 1821 C CA . ARG A 1 229 ? -17.756 0.515 -0.664 1.00 95.88 229 ARG A CA 1
ATOM 1822 C C . ARG A 1 229 ? -16.303 0.050 -0.592 1.00 95.88 229 ARG A C 1
ATOM 1824 O O . ARG A 1 229 ? -15.737 -0.288 -1.619 1.00 95.88 229 ARG A O 1
ATOM 1831 N N . THR A 1 230 ? -15.709 -0.010 0.600 1.00 96.75 230 THR A N 1
ATOM 1832 C CA . THR A 1 230 ? -14.296 -0.387 0.775 1.00 96.75 230 THR A CA 1
ATOM 1833 C C . THR A 1 230 ? -14.071 -1.864 1.113 1.00 96.75 230 THR A C 1
ATOM 1835 O O . THR A 1 230 ? -12.959 -2.242 1.474 1.00 96.75 230 THR A O 1
ATOM 1838 N N . ILE A 1 231 ? -15.094 -2.726 1.003 1.00 96.31 231 ILE A N 1
ATOM 1839 C CA . ILE A 1 231 ? -14.954 -4.167 1.299 1.00 96.31 231 ILE A CA 1
ATOM 1840 C C . ILE A 1 231 ? -13.864 -4.803 0.435 1.00 96.31 231 ILE A C 1
ATOM 1842 O O . ILE A 1 231 ? -13.052 -5.552 0.971 1.00 96.31 231 ILE A O 1
ATOM 1846 N N . TRP A 1 232 ? -13.839 -4.495 -0.865 1.00 97.00 232 TRP A N 1
ATOM 1847 C CA . TRP A 1 232 ? -12.875 -5.065 -1.806 1.00 97.00 232 TRP A CA 1
ATOM 1848 C C . TRP A 1 232 ? -11.432 -4.723 -1.400 1.00 97.00 232 TRP A C 1
ATOM 1850 O O . TRP A 1 232 ? -10.645 -5.637 -1.176 1.00 97.00 232 TRP A O 1
ATOM 1860 N N . LEU A 1 233 ? -11.126 -3.451 -1.107 1.00 96.56 233 LEU A N 1
ATOM 1861 C CA . LEU A 1 233 ? -9.816 -3.041 -0.573 1.00 96.56 233 LEU A 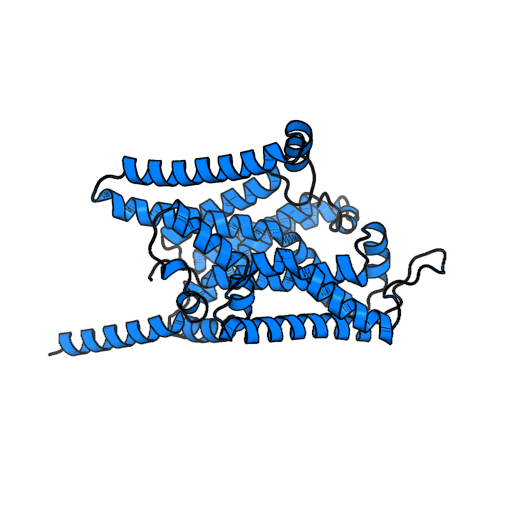CA 1
ATOM 1862 C C . LEU A 1 233 ? -9.461 -3.771 0.724 1.00 96.56 233 LEU A C 1
ATOM 1864 O O . LEU A 1 233 ? -8.339 -4.239 0.893 1.00 96.56 233 LEU A O 1
ATOM 1868 N N . ARG A 1 234 ? -10.414 -3.931 1.648 1.00 96.31 234 ARG A N 1
ATOM 1869 C CA . ARG A 1 234 ? -10.150 -4.660 2.897 1.00 96.31 234 ARG A CA 1
ATOM 1870 C C . ARG A 1 234 ? -9.800 -6.133 2.678 1.00 96.31 234 ARG A C 1
ATOM 1872 O O . ARG A 1 234 ? -9.145 -6.692 3.553 1.00 96.31 234 ARG A O 1
ATOM 1879 N N . ARG A 1 235 ? -10.171 -6.758 1.552 1.00 96.94 235 ARG A N 1
ATOM 1880 C CA . ARG A 1 235 ? -9.703 -8.114 1.207 1.00 96.94 235 ARG A CA 1
ATOM 1881 C C . ARG A 1 235 ? -8.193 -8.120 0.985 1.00 96.94 235 ARG A C 1
ATOM 1883 O O . ARG A 1 235 ? -7.513 -8.884 1.662 1.00 96.94 235 ARG A O 1
ATOM 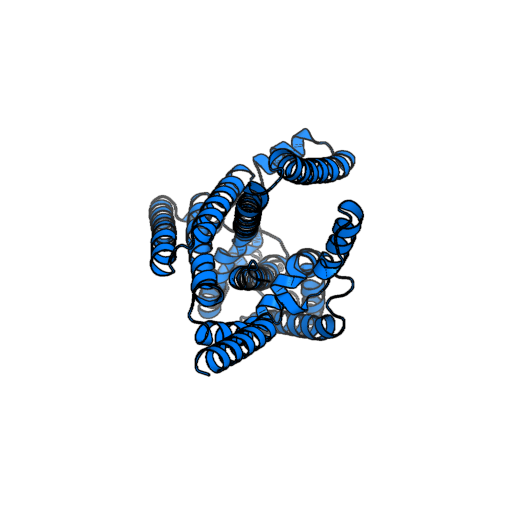1890 N N . TYR A 1 236 ? -7.665 -7.203 0.169 1.00 96.88 236 TYR A N 1
ATOM 1891 C CA . TYR A 1 236 ? -6.212 -7.027 0.008 1.00 96.88 236 TYR A CA 1
ATOM 1892 C C . TYR A 1 236 ? -5.529 -6.729 1.337 1.00 96.88 236 TYR A C 1
ATOM 1894 O O . TYR A 1 236 ? -4.478 -7.281 1.644 1.00 96.88 236 TYR A O 1
ATOM 1902 N N . GLY A 1 237 ? -6.143 -5.878 2.163 1.00 94.62 237 GLY A N 1
ATOM 1903 C CA . GLY A 1 237 ? -5.610 -5.558 3.484 1.00 94.62 237 GLY A CA 1
ATOM 1904 C C . GLY A 1 237 ? -5.565 -6.781 4.399 1.00 94.62 237 GLY A C 1
ATOM 1905 O O . GLY A 1 237 ? -4.634 -6.927 5.192 1.00 94.62 237 GLY A O 1
ATOM 1906 N N . PHE A 1 238 ? -6.542 -7.680 4.291 1.00 94.44 238 PHE A N 1
ATOM 1907 C CA . PHE A 1 238 ? -6.607 -8.892 5.095 1.00 94.44 238 PHE A CA 1
ATOM 1908 C C . PHE A 1 238 ? -5.543 -9.926 4.700 1.00 94.44 238 PHE A C 1
ATOM 1910 O O . PHE A 1 238 ? -4.926 -10.481 5.604 1.00 94.44 238 PHE A O 1
ATOM 1917 N N . VAL A 1 239 ? -5.279 -10.122 3.401 1.00 95.12 239 VAL A N 1
ATOM 1918 C CA . VAL A 1 239 ? -4.283 -11.090 2.881 1.00 95.12 239 VAL A CA 1
ATOM 1919 C C . VAL A 1 239 ? -2.980 -10.455 2.368 1.00 95.12 239 VAL A C 1
ATOM 1921 O O . VAL A 1 239 ? -2.274 -11.014 1.532 1.00 95.12 239 VAL A O 1
ATOM 1924 N N . SER A 1 240 ? -2.652 -9.262 2.850 1.00 92.94 240 SER A N 1
ATOM 1925 C CA . SER A 1 240 ? -1.502 -8.461 2.415 1.00 92.94 240 SER A CA 1
ATOM 1926 C C . SER A 1 240 ? -0.151 -9.186 2.357 1.00 92.94 240 SER A C 1
ATOM 1928 O O . SER A 1 240 ? 0.618 -8.966 1.435 1.00 92.94 240 SER A O 1
ATOM 1930 N N . LEU A 1 241 ? 0.160 -10.009 3.358 1.00 89.31 241 LEU A N 1
ATOM 1931 C CA . LEU A 1 241 ? 1.414 -10.728 3.515 1.00 89.31 241 LEU A CA 1
ATOM 1932 C C . LEU A 1 241 ? 1.438 -11.888 2.538 1.00 89.31 241 LEU A C 1
ATOM 1934 O O . LEU A 1 241 ? 2.451 -12.111 1.894 1.00 89.31 241 LEU A O 1
ATOM 1938 N N . THR A 1 242 ? 0.312 -12.583 2.396 1.00 92.81 242 THR A N 1
ATOM 1939 C CA . THR A 1 242 ? 0.171 -13.611 1.372 1.00 92.81 242 THR A CA 1
ATOM 1940 C C . THR A 1 242 ? 0.413 -13.018 -0.011 1.00 92.81 242 THR A C 1
ATOM 1942 O O . THR A 1 242 ? 1.308 -13.478 -0.707 1.00 92.81 242 THR A O 1
ATOM 1945 N N . ILE A 1 243 ? -0.292 -11.940 -0.374 1.00 94.56 243 ILE A N 1
ATOM 1946 C CA . ILE A 1 243 ? -0.084 -11.234 -1.647 1.00 94.56 243 ILE A CA 1
ATOM 1947 C C . ILE A 1 243 ? 1.360 -10.747 -1.776 1.00 94.56 243 ILE A C 1
ATOM 1949 O O . ILE A 1 243 ? 1.943 -10.853 -2.842 1.00 94.56 243 ILE A O 1
ATOM 1953 N N . PHE A 1 244 ? 1.974 -10.243 -0.709 1.00 88.75 244 PHE A N 1
ATOM 1954 C CA . PHE A 1 244 ? 3.378 -9.842 -0.745 1.00 88.75 244 PHE A CA 1
ATOM 1955 C C . PHE A 1 244 ? 4.318 -11.019 -1.060 1.00 88.75 244 PHE A C 1
ATOM 1957 O O . PHE A 1 244 ? 5.275 -10.851 -1.809 1.00 88.75 244 PHE A O 1
ATOM 1964 N N . THR A 1 245 ? 4.041 -12.211 -0.525 1.00 87.75 245 THR A N 1
ATOM 1965 C CA . THR A 1 245 ? 4.871 -13.410 -0.713 1.00 87.75 245 THR A CA 1
ATOM 1966 C C . THR A 1 245 ? 4.659 -14.078 -2.071 1.00 87.75 245 THR A C 1
ATOM 1968 O O . THR A 1 245 ? 5.636 -14.414 -2.732 1.00 87.75 245 THR A O 1
ATOM 1971 N N . ILE A 1 246 ? 3.408 -14.280 -2.497 1.00 90.75 246 ILE A N 1
ATOM 1972 C CA . ILE A 1 246 ? 3.079 -15.018 -3.734 1.00 90.75 246 ILE A CA 1
ATOM 1973 C C . ILE A 1 246 ? 2.662 -14.104 -4.894 1.00 90.75 246 ILE A C 1
ATOM 1975 O O . ILE A 1 246 ? 2.367 -14.584 -5.983 1.00 90.75 246 ILE A O 1
ATOM 1979 N N . GLY A 1 247 ? 2.652 -12.788 -4.671 1.00 90.50 247 GLY A N 1
ATOM 1980 C CA . GLY A 1 247 ? 2.246 -11.751 -5.623 1.00 90.50 247 GLY A CA 1
ATOM 1981 C C . GLY A 1 247 ? 2.902 -11.894 -6.982 1.00 90.50 247 GLY A C 1
ATOM 1982 O O . GLY A 1 247 ? 2.227 -11.889 -8.010 1.00 90.50 247 GLY A O 1
ATOM 1983 N N . ARG A 1 248 ? 4.224 -12.084 -6.947 1.00 89.50 248 ARG A N 1
ATOM 1984 C CA . ARG A 1 248 ? 5.053 -12.267 -8.133 1.00 89.50 248 ARG A CA 1
ATOM 1985 C C . ARG A 1 248 ? 4.658 -13.508 -8.927 1.00 89.50 248 ARG A C 1
ATOM 1987 O O . ARG A 1 248 ? 4.522 -13.403 -10.129 1.00 89.50 248 ARG A O 1
ATOM 1994 N N . LEU A 1 249 ? 4.385 -14.637 -8.271 1.00 93.19 249 LEU A N 1
ATOM 1995 C CA . LEU A 1 249 ? 4.009 -15.874 -8.969 1.00 93.19 249 LEU A CA 1
ATOM 1996 C C . LEU A 1 249 ? 2.729 -15.698 -9.796 1.00 93.19 249 LEU A C 1
ATOM 1998 O O . LEU A 1 249 ? 2.655 -16.168 -10.926 1.00 93.19 249 LEU A O 1
ATOM 2002 N N . VAL A 1 250 ? 1.734 -14.992 -9.250 1.00 95.88 250 VAL A N 1
ATOM 2003 C CA . VAL A 1 250 ? 0.487 -14.691 -9.974 1.00 95.88 250 VAL A CA 1
ATOM 2004 C C . VAL A 1 250 ? 0.742 -13.706 -11.117 1.00 95.88 250 VAL A C 1
ATOM 2006 O O . VAL A 1 250 ? 0.226 -13.904 -12.213 1.00 95.88 250 VAL A O 1
ATOM 2009 N N . GLY A 1 251 ? 1.544 -12.663 -10.876 1.00 95.69 251 GLY A N 1
ATOM 2010 C CA . GLY A 1 251 ? 1.929 -11.697 -11.909 1.00 95.69 251 GLY A CA 1
ATOM 2011 C C . GLY A 1 251 ? 2.678 -12.352 -13.070 1.00 95.69 251 GLY A C 1
ATOM 2012 O O . GLY A 1 251 ? 2.307 -12.144 -14.221 1.00 95.69 251 GLY A O 1
ATOM 2013 N N . ASP A 1 252 ? 3.658 -13.200 -12.760 1.00 95.31 252 ASP A N 1
ATOM 2014 C CA . ASP A 1 252 ? 4.456 -13.946 -13.731 1.00 95.31 252 ASP A CA 1
ATOM 2015 C C . ASP A 1 252 ? 3.561 -14.906 -14.526 1.00 95.31 252 ASP A C 1
ATOM 2017 O O . ASP A 1 252 ? 3.635 -14.929 -15.748 1.00 95.31 252 ASP A O 1
ATOM 2021 N N . ALA A 1 253 ? 2.651 -15.642 -13.875 1.00 97.56 253 ALA A N 1
ATOM 2022 C CA . ALA A 1 253 ? 1.727 -16.547 -14.565 1.00 97.56 253 ALA A CA 1
ATOM 2023 C C . ALA A 1 253 ? 0.858 -15.828 -15.612 1.00 97.56 253 ALA A C 1
ATOM 2025 O O . ALA A 1 253 ? 0.702 -16.321 -16.728 1.00 97.56 253 ALA A O 1
ATOM 2026 N N . VAL A 1 254 ? 0.323 -14.646 -15.284 1.00 98.12 254 VAL A N 1
ATOM 2027 C CA . VAL A 1 254 ? -0.419 -13.825 -16.256 1.00 98.12 254 VAL A CA 1
ATOM 2028 C C . VAL A 1 254 ? 0.524 -13.259 -17.321 1.00 98.12 254 VAL A C 1
ATOM 2030 O O . VAL A 1 254 ? 0.166 -13.237 -18.496 1.00 98.12 254 VAL A O 1
ATOM 2033 N N . TYR A 1 255 ? 1.737 -12.843 -16.945 1.00 97.62 255 TYR A N 1
ATOM 2034 C CA . TYR A 1 255 ? 2.742 -12.344 -17.885 1.00 97.62 255 TYR A CA 1
ATOM 2035 C C . TYR A 1 255 ? 3.119 -13.400 -18.928 1.00 97.62 255 TYR A C 1
ATOM 2037 O O . TYR A 1 255 ? 3.192 -13.062 -20.099 1.00 97.62 255 TYR A O 1
ATOM 2045 N N . TRP A 1 256 ? 3.265 -14.675 -18.553 1.00 97.88 256 TRP A N 1
ATOM 2046 C CA . TRP A 1 256 ? 3.535 -15.775 -19.491 1.00 97.88 256 TRP A CA 1
ATOM 2047 C C . TRP A 1 256 ? 2.447 -15.934 -20.557 1.00 97.88 256 TRP A C 1
ATOM 2049 O O . TRP A 1 256 ? 2.759 -16.213 -21.714 1.00 97.88 256 TRP A O 1
ATOM 2059 N N . ILE A 1 257 ? 1.181 -15.712 -20.193 1.00 98.25 257 ILE A N 1
ATOM 2060 C CA . ILE A 1 257 ? 0.082 -15.695 -21.163 1.00 98.25 257 ILE A CA 1
ATOM 2061 C C . ILE A 1 257 ? 0.292 -14.534 -22.138 1.00 98.25 257 ILE A C 1
ATOM 2063 O O . ILE A 1 257 ? 0.250 -14.735 -23.343 1.00 98.25 257 ILE A O 1
ATOM 2067 N N . PHE A 1 258 ? 0.589 -13.331 -21.652 1.00 98.19 258 PHE A N 1
ATOM 2068 C CA . PHE A 1 258 ? 0.824 -12.186 -22.536 1.00 98.19 258 PHE A CA 1
ATOM 2069 C C . PHE A 1 258 ? 2.077 -12.355 -23.399 1.00 98.19 258 PHE A C 1
ATOM 2071 O O . PHE A 1 258 ? 2.035 -12.040 -24.581 1.00 98.19 258 PHE A O 1
ATOM 2078 N N . LEU A 1 259 ? 3.150 -12.916 -22.845 1.00 97.25 259 LEU A N 1
ATOM 2079 C CA . LEU A 1 259 ? 4.380 -13.242 -23.557 1.00 97.25 259 LEU A CA 1
ATOM 2080 C C . LEU A 1 259 ? 4.108 -14.178 -24.738 1.00 97.25 259 LEU A C 1
ATOM 2082 O O . LEU A 1 259 ? 4.653 -13.975 -25.818 1.00 97.25 259 LEU A O 1
ATOM 2086 N N . HIS A 1 260 ? 3.244 -15.179 -24.551 1.00 98.06 260 HIS A N 1
ATOM 2087 C CA . HIS A 1 260 ? 2.883 -16.119 -25.610 1.00 98.06 260 HIS A CA 1
ATOM 2088 C C . HIS A 1 260 ? 2.107 -15.455 -26.761 1.00 98.06 260 HIS A C 1
ATOM 2090 O O . HIS A 1 260 ? 2.315 -15.814 -27.914 1.00 98.06 260 HIS A O 1
ATOM 2096 N N . TRP A 1 261 ? 1.233 -14.487 -26.465 1.00 98.12 261 TRP A N 1
ATOM 2097 C CA . TRP A 1 261 ? 0.343 -13.876 -27.465 1.00 98.12 261 TRP A CA 1
ATOM 2098 C C . TRP A 1 261 ? 0.911 -12.603 -28.104 1.00 98.12 261 TRP A C 1
ATOM 2100 O O . TRP A 1 261 ? 0.652 -12.336 -29.273 1.00 98.12 261 TRP A O 1
ATOM 2110 N N . PHE A 1 262 ? 1.659 -11.806 -27.340 1.00 97.69 262 PHE A N 1
ATOM 2111 C CA . PHE A 1 262 ? 2.150 -10.484 -27.741 1.00 97.69 262 PHE A CA 1
ATOM 2112 C C . PHE A 1 262 ? 3.678 -10.408 -27.840 1.00 97.69 262 PHE A C 1
ATOM 2114 O O . PHE A 1 262 ? 4.208 -9.365 -28.213 1.00 97.69 262 PHE A O 1
ATOM 2121 N N . GLY A 1 263 ? 4.394 -11.484 -27.503 1.00 96.88 263 GLY A N 1
ATOM 2122 C CA . GLY A 1 263 ? 5.851 -11.469 -27.417 1.00 96.88 263 GLY A CA 1
ATOM 2123 C C . GLY A 1 263 ? 6.370 -10.749 -26.162 1.00 96.88 263 GLY A C 1
ATOM 2124 O O . GLY A 1 263 ? 5.589 -10.371 -25.279 1.00 96.88 263 GLY A O 1
ATOM 2125 N N . PRO A 1 264 ? 7.700 -10.602 -26.026 1.00 96.25 264 PRO A N 1
ATOM 2126 C CA . PRO A 1 264 ? 8.316 -10.006 -24.843 1.00 96.25 264 PRO A CA 1
ATOM 2127 C C . PRO A 1 264 ? 7.928 -8.535 -24.680 1.00 96.25 264 PRO A C 1
ATOM 2129 O O . PRO A 1 264 ? 7.760 -7.823 -25.664 1.00 96.25 264 PRO A O 1
ATOM 2132 N N . SER A 1 265 ? 7.806 -8.066 -23.432 1.00 95.38 265 SER A N 1
ATOM 2133 C CA . SER A 1 265 ? 7.505 -6.654 -23.144 1.00 95.38 265 SER A CA 1
ATOM 2134 C C . SER A 1 265 ? 8.629 -5.707 -23.553 1.00 95.38 265 SER A C 1
ATOM 2136 O O . SER A 1 265 ? 8.365 -4.557 -23.895 1.00 95.38 265 SER A O 1
ATOM 2138 N N . ILE A 1 266 ? 9.869 -6.194 -23.520 1.00 93.75 266 ILE A N 1
ATOM 2139 C CA . ILE A 1 266 ? 11.072 -5.464 -23.910 1.00 93.75 266 ILE A CA 1
ATOM 2140 C C . ILE A 1 266 ? 11.742 -6.228 -25.038 1.00 93.75 266 ILE A C 1
ATOM 2142 O O . ILE A 1 266 ? 11.996 -7.428 -24.916 1.00 93.75 266 ILE A O 1
ATOM 2146 N N . ALA A 1 267 ? 12.055 -5.513 -26.107 1.00 90.94 267 ALA A N 1
ATOM 2147 C CA . ALA A 1 267 ? 12.893 -5.996 -27.183 1.00 90.94 267 ALA A CA 1
ATOM 2148 C C . ALA A 1 267 ? 14.336 -5.528 -26.957 1.00 90.94 267 ALA A C 1
ATOM 2150 O O . ALA A 1 267 ? 14.588 -4.354 -26.684 1.00 90.94 267 ALA A O 1
ATOM 2151 N N . THR A 1 268 ? 15.284 -6.460 -27.054 1.00 84.75 268 THR A N 1
ATOM 2152 C CA . THR A 1 268 ? 16.722 -6.219 -26.830 1.00 84.75 268 THR A CA 1
ATOM 2153 C C . THR A 1 268 ? 17.549 -6.407 -28.103 1.00 84.75 268 THR A C 1
ATOM 2155 O O . THR A 1 268 ? 18.746 -6.662 -28.021 1.00 84.75 268 THR A O 1
ATOM 2158 N N . TRP A 1 269 ? 16.917 -6.376 -29.280 1.00 79.81 269 TRP A N 1
ATOM 2159 C CA . TRP A 1 269 ? 17.606 -6.577 -30.562 1.00 79.81 269 TRP A CA 1
ATOM 2160 C C . TRP A 1 269 ? 18.239 -5.297 -31.128 1.00 79.81 269 TRP A C 1
ATOM 2162 O O . TRP A 1 269 ? 18.971 -5.373 -32.110 1.00 79.81 269 TRP A O 1
ATOM 2172 N N . GLU A 1 270 ? 17.985 -4.141 -30.513 1.00 75.44 270 GLU A N 1
ATOM 2173 C CA . GLU A 1 270 ? 18.602 -2.852 -30.849 1.00 75.44 270 GLU A CA 1
ATOM 2174 C C . GLU A 1 270 ? 19.651 -2.455 -29.800 1.00 75.44 270 GLU A C 1
ATOM 2176 O O . GLU A 1 270 ? 19.679 -3.000 -28.696 1.00 75.44 270 GLU A O 1
ATOM 2181 N N . GLU A 1 271 ? 20.504 -1.476 -30.128 1.00 79.31 271 GLU A N 1
ATOM 2182 C CA . GLU A 1 271 ? 21.526 -0.944 -29.209 1.00 79.31 271 GLU A CA 1
ATOM 2183 C C . GLU A 1 271 ? 20.930 -0.391 -27.904 1.00 79.31 271 GLU A C 1
ATOM 2185 O O . GLU A 1 271 ? 21.620 -0.345 -26.884 1.00 79.31 271 GLU A O 1
ATOM 2190 N N . GLN A 1 272 ? 19.649 0.003 -27.917 1.00 80.31 272 GLN A N 1
ATOM 2191 C CA . GLN A 1 272 ? 18.914 0.400 -26.722 1.00 80.31 272 GLN A CA 1
ATOM 2192 C C . GLN A 1 272 ? 17.648 -0.442 -26.522 1.00 80.31 272 GLN A C 1
ATOM 2194 O O . GLN A 1 272 ? 16.913 -0.700 -27.476 1.00 80.31 272 GLN A O 1
ATOM 2199 N N . PRO A 1 273 ? 17.357 -0.855 -25.277 1.00 84.94 273 PRO A N 1
ATOM 2200 C CA . PRO A 1 273 ? 16.155 -1.610 -24.963 1.00 84.94 273 PRO A CA 1
ATOM 2201 C C . PRO A 1 273 ? 14.912 -0.753 -25.215 1.00 84.94 273 PRO A C 1
ATOM 2203 O O . PRO A 1 273 ? 14.784 0.353 -24.677 1.00 84.94 273 PRO A O 1
ATOM 2206 N N . PHE A 1 274 ? 13.964 -1.282 -25.987 1.00 88.81 274 PHE A N 1
ATOM 2207 C CA . PHE A 1 274 ? 12.703 -0.598 -26.256 1.00 88.81 274 PHE A CA 1
ATOM 2208 C C . PHE A 1 274 ? 11.488 -1.395 -25.788 1.00 88.81 274 PHE A C 1
ATOM 2210 O O . PHE A 1 274 ? 11.486 -2.627 -25.713 1.00 88.81 274 PHE A O 1
ATOM 2217 N N . LEU A 1 275 ? 10.441 -0.656 -25.434 1.00 93.00 275 LEU A N 1
ATOM 2218 C CA . LEU A 1 275 ? 9.173 -1.166 -24.942 1.00 93.00 275 LEU A CA 1
ATOM 2219 C C . LEU A 1 275 ? 8.347 -1.678 -26.128 1.00 93.00 275 LEU A C 1
ATOM 2221 O O . LEU A 1 275 ? 7.696 -0.910 -26.831 1.00 93.00 275 LEU A O 1
ATOM 2225 N N . ALA A 1 276 ? 8.378 -2.991 -26.354 1.00 95.00 276 ALA A N 1
ATOM 2226 C CA . ALA A 1 276 ? 7.690 -3.631 -27.474 1.00 95.00 276 ALA A CA 1
ATOM 2227 C C . ALA A 1 276 ? 6.161 -3.628 -27.305 1.00 95.00 276 ALA A C 1
ATOM 2229 O O . ALA A 1 276 ? 5.408 -3.628 -28.281 1.00 95.00 276 ALA A O 1
ATOM 2230 N N . TRP A 1 277 ? 5.677 -3.610 -26.061 1.00 96.19 277 TRP A N 1
ATOM 2231 C CA . TRP A 1 277 ? 4.248 -3.515 -25.783 1.00 96.19 277 TRP A CA 1
ATOM 2232 C C . TRP A 1 277 ? 3.758 -2.073 -25.879 1.00 96.19 277 TRP A C 1
ATOM 2234 O O . TRP A 1 277 ? 4.175 -1.203 -25.120 1.00 96.19 277 TRP A O 1
ATOM 2244 N N . ASN A 1 278 ? 2.778 -1.834 -26.747 1.00 95.00 278 ASN A N 1
ATOM 2245 C CA . ASN A 1 278 ? 2.087 -0.550 -26.773 1.00 95.00 278 ASN A CA 1
ATOM 2246 C C . ASN A 1 278 ? 1.241 -0.323 -25.499 1.00 95.00 278 ASN A C 1
ATOM 2248 O O . ASN A 1 278 ? 0.941 -1.245 -24.731 1.00 95.00 278 ASN A O 1
ATOM 2252 N N . SER A 1 279 ? 0.788 0.919 -25.300 1.00 93.50 279 SER A N 1
ATOM 2253 C CA . SER A 1 279 ? 0.010 1.304 -24.117 1.00 93.50 279 SER A CA 1
ATOM 2254 C C . SER A 1 279 ? -1.261 0.477 -23.904 1.00 93.50 279 SER A C 1
ATOM 2256 O O . SER A 1 279 ? -1.637 0.224 -22.761 1.00 93.50 279 SER A O 1
ATOM 2258 N N . SER A 1 280 ? -1.921 0.035 -24.977 1.00 95.38 280 SER A N 1
ATOM 2259 C CA . SER A 1 280 ? -3.138 -0.779 -24.883 1.00 95.38 280 SER A CA 1
ATOM 2260 C C . SER A 1 280 ? -2.844 -2.166 -24.317 1.00 95.38 280 SER A C 1
ATOM 2262 O O . SER A 1 280 ? -3.569 -2.624 -23.434 1.00 95.38 280 SER A O 1
ATOM 2264 N N . ILE A 1 281 ? -1.757 -2.807 -24.762 1.00 96.81 281 ILE A N 1
ATOM 2265 C CA . ILE A 1 281 ? -1.318 -4.116 -24.254 1.00 96.81 281 ILE A CA 1
ATOM 2266 C C . ILE A 1 281 ? -0.923 -4.000 -22.779 1.00 96.81 281 ILE A C 1
ATOM 2268 O O . ILE A 1 281 ? -1.345 -4.824 -21.969 1.00 96.81 281 ILE A O 1
ATOM 2272 N N . ILE A 1 282 ? -0.202 -2.940 -22.397 1.00 95.50 282 ILE A N 1
ATOM 2273 C CA . ILE A 1 282 ? 0.166 -2.681 -20.995 1.00 95.50 282 ILE A CA 1
ATOM 2274 C C . ILE A 1 282 ? -1.082 -2.511 -20.122 1.00 95.50 282 ILE A C 1
ATOM 2276 O O . ILE A 1 282 ? -1.198 -3.156 -19.080 1.00 95.50 282 ILE A O 1
ATOM 2280 N N . CYS A 1 283 ? -2.045 -1.686 -20.545 1.00 95.06 283 CYS A N 1
ATOM 2281 C CA . CYS A 1 283 ? -3.314 -1.515 -19.834 1.00 95.06 283 CYS A CA 1
ATOM 2282 C C . CYS A 1 283 ? -4.074 -2.838 -19.690 1.00 95.06 283 CYS A C 1
ATOM 2284 O O . CYS A 1 283 ? -4.575 -3.145 -18.606 1.00 95.06 283 CYS A O 1
ATOM 2286 N N . LEU A 1 284 ? -4.143 -3.629 -20.764 1.00 97.25 284 LEU A N 1
ATOM 2287 C CA . LEU A 1 284 ? -4.814 -4.926 -20.772 1.00 97.25 284 LEU A CA 1
ATOM 2288 C C . LEU A 1 284 ? -4.128 -5.916 -19.821 1.00 97.25 284 LEU A C 1
ATOM 2290 O O . LEU A 1 284 ? -4.813 -6.621 -19.078 1.00 97.25 284 LEU A O 1
ATOM 2294 N N . PHE A 1 285 ? -2.795 -5.933 -19.786 1.00 97.50 285 PHE A N 1
ATOM 2295 C CA . PHE A 1 285 ? -2.010 -6.749 -18.863 1.00 97.50 285 PHE A CA 1
ATOM 2296 C C . PHE A 1 285 ? -2.271 -6.367 -17.402 1.00 97.50 285 PHE A C 1
ATOM 2298 O O . PHE A 1 285 ? -2.649 -7.222 -16.596 1.00 97.50 285 PHE A O 1
ATOM 2305 N N . LEU A 1 286 ? -2.153 -5.078 -17.061 1.00 95.75 286 LEU A N 1
ATOM 2306 C CA . LEU A 1 286 ? -2.408 -4.582 -15.704 1.00 95.75 286 LEU A CA 1
ATOM 2307 C C . LEU A 1 286 ? -3.838 -4.903 -15.248 1.00 95.75 286 LEU A C 1
ATOM 2309 O O . LEU A 1 286 ? -4.042 -5.382 -14.129 1.00 95.75 286 LEU A O 1
ATOM 2313 N N . LEU A 1 287 ? -4.825 -4.692 -16.124 1.00 96.69 287 LEU A N 1
ATOM 2314 C CA . LEU A 1 287 ? -6.222 -5.021 -15.851 1.00 96.69 287 LEU A CA 1
ATOM 2315 C C . LEU A 1 287 ? -6.409 -6.527 -15.630 1.00 96.69 287 LEU A C 1
ATOM 2317 O O . LEU A 1 287 ? -7.080 -6.918 -14.678 1.00 96.69 287 LEU A O 1
ATOM 2321 N N . SER A 1 288 ? -5.786 -7.369 -16.455 1.00 98.25 288 SER A N 1
ATOM 2322 C CA . SER A 1 288 ? -5.880 -8.830 -16.351 1.00 98.25 288 SER A CA 1
ATOM 2323 C C . SER A 1 288 ? -5.343 -9.343 -15.018 1.00 98.25 288 SER A C 1
ATOM 2325 O O . SER A 1 288 ? -5.976 -10.185 -14.376 1.00 98.25 288 SER A O 1
ATOM 2327 N N . VAL A 1 289 ? -4.224 -8.795 -14.537 1.00 97.44 289 VAL A N 1
ATOM 2328 C CA . VAL A 1 289 ? -3.689 -9.162 -13.219 1.00 97.44 289 VAL A CA 1
ATOM 2329 C C . VAL A 1 289 ? -4.602 -8.688 -12.088 1.00 97.44 289 VAL A C 1
ATOM 2331 O O . VAL A 1 289 ? -4.853 -9.454 -11.156 1.00 97.44 289 VAL A O 1
ATOM 2334 N N . ILE A 1 290 ? -5.132 -7.461 -12.155 1.00 96.81 290 ILE A N 1
ATOM 2335 C CA . ILE A 1 290 ? -6.082 -6.963 -11.146 1.00 96.81 290 ILE A CA 1
ATOM 2336 C C . ILE A 1 290 ? -7.328 -7.853 -11.095 1.00 96.81 290 ILE A C 1
ATOM 2338 O O . ILE A 1 290 ? -7.735 -8.271 -10.013 1.00 96.81 290 ILE A O 1
ATOM 2342 N N . LEU A 1 291 ? -7.916 -8.180 -12.248 1.00 97.81 291 LEU A N 1
ATOM 2343 C CA . LEU A 1 291 ? -9.097 -9.042 -12.329 1.00 97.81 291 LEU A CA 1
ATOM 2344 C C . LEU A 1 291 ? -8.807 -10.451 -11.806 1.00 97.81 291 LEU A C 1
ATOM 2346 O O . LEU A 1 291 ? -9.634 -11.016 -11.089 1.00 97.81 291 LEU A O 1
ATOM 2350 N N . THR A 1 292 ? -7.619 -10.986 -12.093 1.00 98.12 292 THR A N 1
ATOM 2351 C CA . THR A 1 292 ? -7.160 -12.268 -11.546 1.00 98.12 292 THR A CA 1
ATOM 2352 C C . THR A 1 292 ? -7.100 -12.215 -10.020 1.00 98.12 292 THR A C 1
ATOM 2354 O O . THR A 1 292 ? -7.659 -13.086 -9.354 1.00 98.12 292 THR A O 1
ATOM 2357 N N . TRP A 1 293 ? -6.501 -11.169 -9.440 1.00 97.62 293 TRP A N 1
ATOM 2358 C CA . TRP A 1 293 ? -6.473 -10.991 -7.986 1.00 97.62 293 TRP A CA 1
ATOM 2359 C C . TRP A 1 293 ? -7.866 -10.834 -7.384 1.00 97.62 293 TRP A C 1
ATOM 2361 O O . TRP A 1 293 ? -8.155 -11.475 -6.375 1.00 97.62 293 TRP A O 1
ATOM 2371 N N . GLU A 1 294 ? -8.753 -10.048 -7.993 1.00 97.75 294 GLU A N 1
ATOM 2372 C CA . GLU A 1 294 ? -10.128 -9.918 -7.504 1.00 97.75 294 GLU A CA 1
ATOM 2373 C C . GLU A 1 294 ? -10.875 -11.246 -7.520 1.00 97.75 294 GLU A C 1
ATOM 2375 O O . GLU A 1 294 ? -11.542 -11.596 -6.542 1.00 97.75 294 GLU A O 1
ATOM 2380 N N . PHE A 1 295 ? -10.736 -12.016 -8.597 1.00 98.19 295 PHE A N 1
ATOM 2381 C CA . PHE A 1 295 ? -11.336 -13.337 -8.708 1.00 98.19 295 PHE A CA 1
ATOM 2382 C C . PHE A 1 295 ? -10.797 -14.290 -7.636 1.00 98.19 295 PHE A C 1
ATOM 2384 O O . PHE A 1 295 ? -11.582 -14.894 -6.898 1.00 98.19 295 PHE A O 1
ATOM 2391 N N . LEU A 1 296 ? -9.471 -14.361 -7.474 1.00 97.81 296 LEU A N 1
ATOM 2392 C CA . LEU A 1 296 ? -8.827 -15.167 -6.436 1.00 97.81 296 LEU A CA 1
ATOM 2393 C C . LEU A 1 296 ? -9.303 -14.756 -5.039 1.00 97.81 296 LEU A C 1
ATOM 2395 O O . LEU A 1 296 ? -9.676 -15.615 -4.246 1.00 97.81 296 LEU A O 1
ATOM 2399 N N . LEU A 1 297 ? -9.367 -13.459 -4.734 1.00 97.31 297 LEU A N 1
ATOM 2400 C CA . LEU A 1 297 ? -9.833 -12.958 -3.439 1.00 97.31 297 LEU A CA 1
ATOM 2401 C C . LEU A 1 297 ? -11.311 -13.263 -3.187 1.00 97.31 297 LEU A C 1
ATOM 2403 O O . LEU A 1 297 ? -11.683 -13.563 -2.051 1.00 97.31 297 LEU A O 1
ATOM 2407 N N . LEU A 1 298 ? -12.159 -13.197 -4.215 1.00 97.12 298 LEU A N 1
ATOM 2408 C CA . LEU A 1 298 ? -13.575 -13.554 -4.127 1.00 97.12 298 LEU A CA 1
ATOM 2409 C C . LEU A 1 298 ? -13.769 -15.045 -3.850 1.00 97.12 298 LEU A C 1
ATOM 2411 O O . LEU A 1 298 ? -14.578 -15.400 -2.989 1.00 97.12 298 LEU A O 1
ATOM 2415 N N . LEU A 1 299 ? -13.024 -15.912 -4.539 1.00 97.62 299 LEU A N 1
ATOM 2416 C CA . LEU A 1 299 ? -13.036 -17.351 -4.280 1.00 97.62 299 LEU A CA 1
ATOM 2417 C C . LEU A 1 299 ? -12.491 -17.665 -2.889 1.00 97.62 299 LEU A C 1
ATOM 2419 O O . LEU A 1 299 ? -13.132 -18.375 -2.114 1.00 97.62 299 LEU A O 1
ATOM 2423 N N . TRP A 1 300 ? -11.352 -17.078 -2.532 1.00 97.31 300 TRP A N 1
ATOM 2424 C CA . TRP A 1 300 ? -10.691 -17.337 -1.259 1.00 97.31 300 TRP A CA 1
ATOM 2425 C C . TRP A 1 300 ? -11.521 -16.859 -0.070 1.00 97.31 300 TRP A C 1
ATOM 2427 O O . TRP A 1 300 ? -11.552 -17.494 0.987 1.00 97.31 300 TRP A O 1
ATOM 2437 N N . GLN A 1 301 ? -12.279 -15.779 -0.258 1.00 96.00 301 GLN A N 1
ATOM 2438 C CA . GLN A 1 301 ? -13.236 -15.313 0.727 1.00 96.00 301 GLN A CA 1
ATOM 2439 C C . GLN A 1 301 ? -14.301 -16.375 1.064 1.00 96.00 301 GLN A C 1
ATOM 2441 O O . GLN A 1 301 ? -14.718 -16.438 2.223 1.00 96.00 301 GLN A O 1
ATOM 2446 N N . LYS A 1 302 ? -14.738 -17.212 0.108 1.00 96.56 302 LYS A N 1
ATOM 2447 C CA . LYS A 1 302 ? -15.747 -18.266 0.356 1.00 96.56 302 LYS A CA 1
ATOM 2448 C C . LYS A 1 302 ? -15.266 -19.304 1.370 1.00 96.56 302 LYS A C 1
ATOM 2450 O O . LYS A 1 302 ? -16.073 -19.814 2.140 1.00 96.56 302 LYS A O 1
ATOM 2455 N N . VAL A 1 303 ? -13.959 -19.556 1.414 1.00 96.25 303 VAL A N 1
ATOM 2456 C CA . VAL A 1 303 ? -13.305 -20.432 2.402 1.00 96.25 303 VAL A CA 1
ATOM 2457 C C . VAL A 1 303 ? -12.635 -19.636 3.528 1.00 96.25 303 VAL A C 1
ATOM 2459 O O . VAL A 1 303 ? -11.715 -20.117 4.184 1.00 96.25 303 VAL A O 1
ATOM 2462 N N . TRP A 1 304 ? -13.079 -18.395 3.754 1.00 94.56 304 TRP A N 1
ATOM 2463 C CA . TRP A 1 304 ? -12.613 -17.521 4.835 1.00 94.56 304 TRP A CA 1
ATOM 2464 C C . TRP A 1 304 ? -11.097 -17.298 4.859 1.00 94.56 304 TRP A C 1
ATOM 2466 O O . TRP A 1 304 ? -10.517 -17.121 5.929 1.00 94.56 304 TRP A O 1
ATOM 2476 N N . PHE A 1 305 ? -10.468 -17.268 3.679 1.00 95.12 305 PHE A N 1
ATOM 2477 C CA . PHE A 1 305 ? -9.022 -17.092 3.507 1.00 95.12 305 PHE A CA 1
ATOM 2478 C C . PHE A 1 305 ? -8.168 -18.165 4.198 1.00 95.12 305 PHE A C 1
ATOM 2480 O O . PHE A 1 305 ? -7.033 -17.914 4.612 1.00 95.12 305 PHE A O 1
ATOM 2487 N N . PHE A 1 306 ? -8.720 -19.367 4.351 1.00 95.31 306 PHE A N 1
ATOM 2488 C CA . PHE A 1 306 ? -7.999 -20.504 4.902 1.00 95.31 306 PHE A CA 1
ATOM 2489 C C . PHE A 1 306 ? -6.721 -20.800 4.098 1.00 95.31 306 PHE A C 1
ATOM 2491 O O . PHE A 1 306 ? -6.730 -20.746 2.870 1.00 95.31 306 PHE A O 1
ATOM 2498 N N . GLY A 1 307 ? -5.622 -21.107 4.793 1.00 93.25 307 GLY A N 1
ATOM 2499 C CA . GLY A 1 307 ? -4.340 -21.477 4.179 1.00 93.25 307 GLY A CA 1
ATOM 2500 C C . GLY A 1 307 ? -3.412 -20.314 3.800 1.00 93.25 307 GLY A C 1
ATOM 2501 O O . GLY A 1 307 ? -2.258 -20.564 3.463 1.00 93.25 307 GLY A O 1
ATOM 2502 N N . GLY A 1 308 ? -3.858 -19.056 3.896 1.00 92.94 308 GLY A N 1
ATOM 2503 C CA . GLY A 1 308 ? -2.990 -17.891 3.672 1.00 92.94 308 GLY A CA 1
ATOM 2504 C C . GLY A 1 308 ? -1.907 -17.722 4.750 1.00 92.94 308 GLY A C 1
ATOM 2505 O O . GLY A 1 308 ? -2.026 -18.230 5.868 1.00 92.94 308 GLY A O 1
ATOM 2506 N N . MET A 1 309 ? -0.866 -16.941 4.459 1.00 88.88 309 MET A N 1
ATOM 2507 C CA . MET A 1 309 ? 0.214 -16.631 5.407 1.00 88.88 309 MET A CA 1
ATOM 2508 C C . MET A 1 309 ? -0.319 -15.975 6.687 1.00 88.88 309 MET A C 1
ATOM 2510 O O . MET A 1 309 ? 0.124 -16.300 7.787 1.00 88.88 309 MET A O 1
ATOM 2514 N N . GLU A 1 310 ? -1.316 -15.093 6.588 1.00 88.81 310 GLU A N 1
ATOM 2515 C CA . GLU A 1 310 ? -1.979 -14.504 7.756 1.00 88.81 310 GLU A CA 1
ATOM 2516 C C . GLU A 1 310 ? -2.703 -15.526 8.629 1.00 88.81 310 GLU A C 1
ATOM 2518 O O . GLU A 1 310 ? -2.712 -15.386 9.857 1.00 88.81 310 GLU A O 1
ATOM 2523 N N . PHE A 1 311 ? -3.307 -16.542 8.013 1.00 90.88 311 PHE A N 1
ATOM 2524 C CA . PHE A 1 311 ? -3.979 -17.624 8.722 1.00 90.88 311 PHE A CA 1
ATOM 2525 C C . PHE A 1 311 ? -2.958 -18.446 9.516 1.00 90.88 311 PHE A C 1
ATOM 2527 O O . PHE A 1 311 ? -3.109 -18.605 10.730 1.00 90.88 311 PHE A O 1
ATOM 2534 N N . TRP A 1 312 ? -1.864 -18.861 8.871 1.00 88.62 312 TRP A N 1
ATOM 2535 C CA . TRP A 1 312 ? -0.775 -19.591 9.525 1.00 88.62 312 TRP A CA 1
ATOM 2536 C C . TRP A 1 312 ? -0.105 -18.786 10.638 1.00 88.62 312 TRP A C 1
ATOM 2538 O O . TRP A 1 312 ? 0.081 -19.300 11.742 1.00 88.62 312 TRP A O 1
ATOM 2548 N N . LEU A 1 313 ? 0.169 -17.498 10.413 1.00 84.56 313 LEU A N 1
ATOM 2549 C CA . LEU A 1 313 ? 0.681 -16.613 11.461 1.00 84.56 313 LEU A CA 1
ATOM 2550 C C . LEU A 1 313 ? -0.289 -16.500 12.634 1.00 84.56 313 LEU A C 1
ATOM 2552 O O . LEU A 1 313 ? 0.133 -16.484 13.790 1.00 84.56 313 LEU A O 1
ATOM 2556 N N . SER A 1 314 ? -1.590 -16.426 12.364 1.00 86.06 314 SER A N 1
ATOM 2557 C CA . SER A 1 314 ? -2.604 -16.345 13.413 1.00 86.06 314 SER A CA 1
ATOM 2558 C C . SER A 1 314 ? -2.661 -17.625 14.246 1.00 86.06 314 SER A C 1
ATOM 2560 O O . SER A 1 314 ? -2.721 -17.525 15.473 1.00 86.06 314 SER A O 1
ATOM 2562 N N . ILE A 1 315 ? -2.569 -18.806 13.620 1.00 87.50 315 ILE A N 1
ATOM 2563 C CA . ILE A 1 315 ? -2.428 -20.094 14.324 1.00 87.50 315 ILE A CA 1
ATOM 2564 C C . ILE A 1 315 ? -1.168 -20.084 15.184 1.00 87.50 315 ILE A C 1
ATOM 2566 O O . ILE A 1 315 ? -1.246 -20.334 16.385 1.00 87.50 315 ILE A O 1
ATOM 2570 N N . PHE A 1 316 ? -0.025 -19.724 14.604 1.00 84.81 316 PHE A N 1
ATOM 2571 C CA . PHE A 1 316 ? 1.251 -19.666 15.310 1.00 84.81 316 PHE A CA 1
ATOM 2572 C C . PHE A 1 316 ? 1.187 -18.754 16.546 1.00 84.81 316 PHE A C 1
ATOM 2574 O O . PHE A 1 316 ? 1.597 -19.136 17.643 1.00 84.81 316 PHE A O 1
ATOM 2581 N N . PHE A 1 317 ? 0.578 -17.570 16.424 1.00 80.25 317 PHE A N 1
ATOM 2582 C CA . PHE A 1 317 ? 0.374 -16.672 17.563 1.00 80.25 317 PHE A CA 1
ATOM 2583 C C . PHE A 1 317 ? -0.598 -17.222 18.611 1.00 80.25 317 PHE A C 1
ATOM 2585 O O . PHE A 1 317 ? -0.424 -16.920 19.795 1.00 80.25 317 PHE A O 1
ATOM 2592 N N . ILE A 1 318 ? -1.627 -17.976 18.212 1.00 83.75 318 ILE A N 1
ATOM 2593 C CA . ILE A 1 318 ? -2.549 -18.640 19.143 1.00 83.75 318 ILE A CA 1
ATOM 2594 C C . ILE A 1 318 ? -1.801 -19.703 19.946 1.00 83.75 318 ILE A C 1
ATOM 2596 O O . ILE A 1 318 ? -1.928 -19.702 21.171 1.00 83.75 318 ILE A O 1
ATOM 2600 N N . LEU A 1 319 ? -0.987 -20.527 19.278 1.00 83.25 319 LEU A N 1
ATOM 2601 C CA . LEU A 1 319 ? -0.168 -21.566 19.905 1.00 83.25 319 LEU A CA 1
ATOM 2602 C C . LEU A 1 319 ? 0.808 -20.968 20.924 1.00 83.25 319 LEU A C 1
ATOM 2604 O O . LEU A 1 319 ? 0.879 -21.437 22.052 1.00 83.25 319 LEU A O 1
ATOM 2608 N N . ILE A 1 320 ? 1.487 -19.872 20.575 1.00 81.19 320 ILE A N 1
ATOM 2609 C CA . ILE A 1 320 ? 2.468 -19.234 21.470 1.00 81.19 320 ILE A CA 1
ATOM 2610 C C . ILE A 1 320 ? 1.809 -18.488 22.637 1.00 81.19 320 ILE A C 1
ATOM 2612 O O . ILE A 1 320 ? 2.368 -18.416 23.729 1.00 81.19 320 ILE A O 1
ATOM 2616 N N . ARG A 1 321 ? 0.656 -17.842 22.419 1.00 73.44 321 ARG A N 1
ATOM 2617 C CA . ARG A 1 321 ? 0.071 -16.904 23.400 1.00 73.44 321 ARG A CA 1
ATOM 2618 C C . ARG A 1 321 ? -1.149 -17.443 24.140 1.00 73.44 321 ARG A C 1
ATOM 2620 O O . ARG A 1 321 ? -1.752 -16.663 24.879 1.00 73.44 321 ARG A O 1
ATOM 2627 N N . PHE A 1 322 ? -1.533 -18.702 23.921 1.00 69.12 322 PHE A N 1
ATOM 2628 C CA . PHE A 1 322 ? -2.717 -19.344 24.511 1.00 69.12 322 PHE A CA 1
ATOM 2629 C C . PHE A 1 322 ? -3.975 -18.453 24.448 1.00 69.12 322 PHE A C 1
ATOM 2631 O O . PHE A 1 322 ? -4.723 -18.310 25.415 1.00 69.12 322 PHE A O 1
ATOM 2638 N N . ARG A 1 323 ? -4.188 -17.756 23.321 1.00 63.69 323 ARG A N 1
ATOM 2639 C CA . ARG A 1 323 ? -5.312 -16.812 23.159 1.00 63.69 323 ARG A CA 1
ATOM 2640 C C . ARG A 1 323 ? -6.503 -17.440 22.443 1.00 63.69 323 ARG A C 1
ATOM 2642 O O . ARG A 1 323 ? -6.348 -18.319 21.607 1.00 63.69 323 ARG A O 1
ATOM 2649 N N . LYS A 1 324 ? -7.703 -16.917 22.734 1.00 62.50 324 LYS A N 1
ATOM 2650 C CA . LYS A 1 324 ? -8.970 -17.340 22.110 1.00 62.50 324 LYS A CA 1
ATOM 2651 C C . LYS A 1 324 ? -8.930 -17.222 20.574 1.00 62.50 324 LYS A C 1
ATOM 2653 O O . LYS A 1 324 ? -8.415 -16.241 20.037 1.00 62.50 324 LYS A O 1
ATOM 2658 N N . ARG A 1 325 ? -9.575 -18.184 19.893 1.00 65.50 325 ARG A N 1
ATOM 2659 C CA . ARG A 1 325 ? -9.681 -18.357 18.422 1.00 65.50 325 ARG A CA 1
ATOM 2660 C C . ARG A 1 325 ? -10.258 -17.168 17.638 1.00 65.50 325 ARG A C 1
ATOM 2662 O O . ARG A 1 325 ? -10.198 -17.168 16.415 1.00 65.50 325 ARG A O 1
ATOM 2669 N N . SER A 1 326 ? -10.773 -16.129 18.299 1.00 67.25 326 SER A N 1
ATOM 2670 C CA . SER A 1 326 ? -11.421 -14.979 17.646 1.00 67.25 326 SER A CA 1
ATOM 2671 C C . SER A 1 326 ? -10.507 -14.174 16.710 1.00 67.25 326 SER A C 1
ATOM 2673 O O . SER A 1 326 ? -10.995 -13.312 15.989 1.00 67.25 326 SER A O 1
ATOM 2675 N N . ALA A 1 327 ? -9.191 -14.407 16.735 1.00 67.62 327 ALA A N 1
ATOM 2676 C CA . ALA A 1 327 ? -8.246 -13.798 15.799 1.00 67.62 327 ALA A CA 1
ATOM 2677 C C . ALA A 1 327 ? -8.350 -14.359 14.367 1.00 67.62 327 ALA A C 1
ATOM 2679 O O . ALA A 1 327 ? -7.910 -13.684 13.443 1.00 67.62 327 ALA A O 1
ATOM 2680 N N . LEU A 1 328 ? -8.929 -15.554 14.193 1.00 77.44 328 LEU A N 1
ATOM 2681 C CA . LEU A 1 328 ? -9.043 -16.239 12.900 1.00 77.44 328 LEU A CA 1
ATOM 2682 C C . LEU A 1 328 ? -10.294 -15.847 12.107 1.00 77.44 328 LEU A C 1
ATOM 2684 O O . LEU A 1 328 ? -10.380 -16.163 10.929 1.00 77.44 328 LEU A O 1
ATOM 2688 N N . ASP A 1 329 ? -11.269 -15.185 12.733 1.00 86.81 329 ASP A N 1
ATOM 2689 C CA . ASP A 1 329 ? -12.512 -14.811 12.060 1.00 86.81 329 ASP A CA 1
ATOM 2690 C C . ASP A 1 329 ? -12.302 -13.541 11.209 1.00 86.81 329 ASP A C 1
ATOM 2692 O O . ASP A 1 329 ? -12.030 -12.472 11.770 1.00 86.81 329 ASP A O 1
ATOM 2696 N N . PRO A 1 330 ? -12.445 -13.602 9.871 1.00 88.44 330 PRO A N 1
ATOM 2697 C CA . PRO A 1 330 ? -12.309 -12.431 9.006 1.00 88.44 330 PRO A CA 1
ATOM 2698 C C . PRO A 1 330 ? -13.560 -11.534 9.008 1.00 88.44 330 PRO A C 1
ATOM 2700 O O . PRO A 1 330 ? -13.499 -10.389 8.549 1.00 88.44 330 PRO A O 1
ATOM 2703 N N . ARG A 1 331 ? -14.712 -11.994 9.520 1.00 90.31 331 ARG A N 1
ATOM 2704 C CA . ARG A 1 331 ? -15.988 -11.251 9.460 1.00 90.31 331 ARG A CA 1
ATOM 2705 C C . ARG A 1 331 ? -15.938 -9.893 10.168 1.00 90.31 331 ARG A C 1
ATOM 2707 O O . ARG A 1 331 ? -16.399 -8.924 9.563 1.00 90.31 331 ARG A O 1
ATOM 2714 N N . PRO A 1 332 ? -15.329 -9.744 11.362 1.00 88.19 332 PRO A N 1
ATOM 2715 C CA . PRO A 1 332 ? -15.147 -8.436 11.999 1.00 88.19 332 PRO A CA 1
ATOM 2716 C C . PRO A 1 332 ? -14.311 -7.442 11.184 1.00 88.19 332 PRO A C 1
ATOM 2718 O O . PRO A 1 332 ? -14.344 -6.246 11.461 1.00 88.19 332 PRO A O 1
ATOM 2721 N N . ILE A 1 333 ? -13.547 -7.929 10.206 1.00 88.50 333 ILE A N 1
ATOM 2722 C CA . ILE A 1 333 ? -12.625 -7.147 9.374 1.00 88.50 333 ILE A CA 1
ATOM 2723 C C . ILE A 1 333 ? -13.321 -6.719 8.094 1.00 88.50 333 ILE A C 1
ATOM 2725 O O . ILE A 1 333 ? -13.332 -5.544 7.736 1.00 88.50 333 ILE A O 1
ATOM 2729 N N . LEU A 1 334 ? -13.939 -7.683 7.415 1.00 90.62 334 LEU A N 1
ATOM 2730 C CA . LEU A 1 334 ? -14.594 -7.448 6.136 1.00 90.62 334 LEU A CA 1
ATOM 2731 C C . LEU A 1 334 ? -15.983 -6.840 6.283 1.00 90.62 334 LEU A C 1
ATOM 2733 O O . LEU A 1 334 ? -16.399 -6.065 5.421 1.00 90.62 334 LEU A O 1
ATOM 2737 N N . TYR A 1 335 ? -16.687 -7.148 7.370 1.00 91.81 335 TYR A N 1
ATOM 2738 C CA . TYR A 1 335 ? -18.083 -6.777 7.580 1.00 91.81 335 TYR A CA 1
ATOM 2739 C C . TYR A 1 335 ? -18.331 -6.062 8.917 1.00 91.81 335 TYR A C 1
ATOM 2741 O O . TYR A 1 335 ? -19.297 -6.388 9.614 1.00 91.81 335 TYR A O 1
ATOM 2749 N N . PRO A 1 336 ? -17.536 -5.030 9.274 1.00 85.25 336 PRO A N 1
ATOM 2750 C CA . PRO A 1 336 ? -17.694 -4.327 10.547 1.00 85.25 336 PRO A CA 1
ATOM 2751 C C . PRO A 1 336 ? -19.071 -3.651 10.670 1.00 85.25 336 PRO A C 1
ATOM 2753 O O . PRO A 1 336 ? -19.581 -3.455 11.769 1.00 85.25 336 PRO A O 1
ATOM 2756 N N . PHE A 1 337 ? -19.723 -3.341 9.545 1.00 83.19 337 PHE A N 1
ATOM 2757 C CA . PHE A 1 337 ? -21.028 -2.679 9.525 1.00 83.19 337 PHE A CA 1
ATOM 2758 C C . PHE A 1 337 ? -22.184 -3.531 10.052 1.00 83.19 337 PHE A C 1
ATOM 2760 O O . PHE A 1 337 ? -23.212 -2.962 10.415 1.00 83.19 337 PHE A O 1
ATOM 2767 N N . ARG A 1 338 ? -22.055 -4.866 10.073 1.00 84.19 338 ARG A N 1
ATOM 2768 C CA . ARG A 1 338 ? -23.098 -5.732 10.644 1.00 84.19 338 ARG A CA 1
ATOM 2769 C C . ARG A 1 338 ? -23.274 -5.414 12.132 1.00 84.19 338 ARG A C 1
ATOM 2771 O O . ARG A 1 338 ? -24.384 -5.141 12.560 1.00 84.19 338 ARG A O 1
ATOM 2778 N N . TYR A 1 339 ? -22.162 -5.226 12.840 1.00 75.50 339 TYR A N 1
ATOM 2779 C CA . TYR A 1 339 ? -22.152 -4.858 14.257 1.00 75.50 339 TYR A CA 1
ATOM 2780 C C . TYR A 1 339 ? -22.655 -3.435 14.541 1.00 75.50 339 TYR A C 1
ATOM 2782 O O . TYR A 1 339 ? -23.202 -3.183 15.610 1.00 75.50 339 TYR A O 1
ATOM 2790 N N . LEU A 1 340 ? -22.496 -2.490 13.603 1.00 71.06 340 LEU A N 1
ATOM 2791 C CA . LEU A 1 340 ? -23.060 -1.140 13.763 1.00 71.06 340 LEU A CA 1
ATOM 2792 C C . LEU A 1 340 ? -24.591 -1.137 13.713 1.00 71.06 340 LEU A C 1
ATOM 2794 O O . LEU A 1 340 ? -25.217 -0.338 14.408 1.00 71.06 340 LEU A O 1
ATOM 2798 N N . LYS A 1 341 ? -25.196 -1.994 12.879 1.00 73.50 341 LYS A N 1
ATOM 2799 C CA . LYS A 1 341 ? -26.658 -2.123 12.829 1.00 73.50 341 LYS A CA 1
ATOM 2800 C C . LYS A 1 341 ? -27.198 -2.647 14.154 1.00 73.50 341 LYS A C 1
ATOM 2802 O O . LYS A 1 341 ? -28.167 -2.091 14.663 1.00 73.50 341 LYS A O 1
ATOM 2807 N N . ASP A 1 342 ? -26.521 -3.638 14.722 1.00 74.50 342 ASP A N 1
ATOM 2808 C CA . ASP A 1 342 ? -26.894 -4.211 16.014 1.00 74.50 342 ASP A CA 1
ATOM 2809 C C . ASP A 1 342 ? -26.797 -3.155 17.127 1.00 74.50 342 ASP A C 1
ATOM 2811 O O . ASP A 1 342 ? -27.722 -3.016 17.918 1.00 74.50 342 ASP A O 1
ATOM 2815 N N . GLN A 1 343 ? -25.749 -2.317 17.121 1.00 68.94 343 GLN A N 1
ATOM 2816 C CA . GLN A 1 343 ? -25.614 -1.211 18.079 1.00 68.94 343 GLN A CA 1
ATOM 2817 C C . GLN A 1 343 ? -26.720 -0.157 17.962 1.00 68.94 343 GLN A C 1
ATOM 2819 O O . GLN A 1 343 ? -27.262 0.254 18.986 1.00 68.94 343 GLN A O 1
ATOM 2824 N N . LYS A 1 344 ? -27.078 0.271 16.741 1.00 71.31 344 LYS A N 1
ATOM 2825 C CA . LYS A 1 344 ? -28.191 1.218 16.548 1.00 71.31 344 LYS A CA 1
ATOM 2826 C C . LYS A 1 344 ? -29.514 0.632 17.043 1.00 71.31 344 LYS A C 1
ATOM 2828 O O . LYS A 1 344 ? -30.262 1.340 17.704 1.00 71.31 344 LYS A O 1
ATOM 2833 N N . LYS A 1 345 ? -29.770 -0.653 16.768 1.00 73.38 345 LYS A N 1
ATOM 2834 C CA . LYS A 1 345 ? -30.978 -1.351 17.229 1.00 73.38 345 LYS A CA 1
ATOM 2835 C C . LYS A 1 345 ? -31.028 -1.438 18.758 1.00 73.38 345 LYS A C 1
ATOM 2837 O O . LYS A 1 345 ? -32.070 -1.187 19.345 1.00 73.38 345 LYS A O 1
ATOM 2842 N N . SER A 1 346 ? -29.908 -1.734 19.417 1.00 68.56 346 SER A N 1
ATOM 2843 C CA . SER A 1 346 ? -29.845 -1.740 20.885 1.00 68.56 346 SER A CA 1
ATOM 2844 C C . SER A 1 346 ? -30.043 -0.346 21.490 1.00 68.56 346 SER A C 1
ATOM 2846 O O . SER A 1 346 ? -30.729 -0.221 22.496 1.00 68.56 346 SER A O 1
ATOM 2848 N N . GLN A 1 347 ? -29.489 0.708 20.877 1.00 70.12 347 GLN A N 1
ATOM 2849 C CA . GLN A 1 347 ? -29.686 2.086 21.343 1.00 70.12 347 GLN A CA 1
ATOM 2850 C C . GLN A 1 347 ? -31.132 2.566 21.172 1.00 70.12 347 GLN A C 1
ATOM 2852 O O . GLN A 1 347 ? -31.658 3.188 22.087 1.00 70.12 347 GLN A O 1
ATOM 2857 N N . SER A 1 348 ? -31.796 2.251 20.054 1.00 72.00 348 SER A N 1
ATOM 2858 C CA . SER A 1 348 ? -33.206 2.620 19.859 1.00 72.00 348 SER A CA 1
ATOM 2859 C C . SER A 1 348 ? -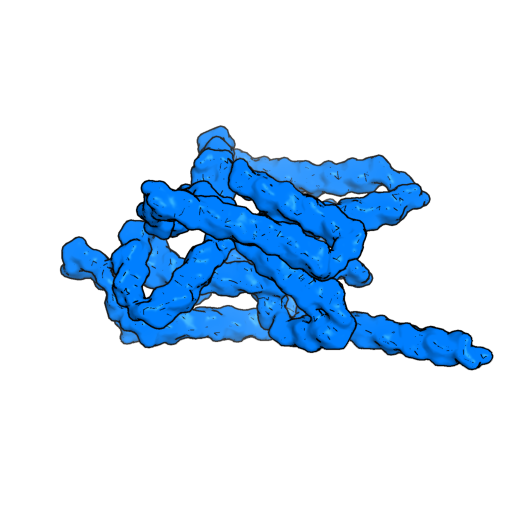34.132 1.915 20.850 1.00 72.00 348 SER A C 1
ATOM 2861 O O . SER A 1 348 ? -35.067 2.531 21.344 1.00 72.00 348 SER A O 1
ATOM 2863 N N . ILE A 1 349 ? -33.840 0.651 21.180 1.00 68.88 349 ILE A N 1
ATOM 2864 C CA . ILE A 1 349 ? -34.588 -0.109 22.189 1.00 68.88 349 ILE A CA 1
ATOM 2865 C C . ILE A 1 349 ? -34.427 0.532 23.577 1.00 68.88 349 ILE A C 1
ATOM 2867 O O . ILE A 1 349 ? -35.415 0.735 24.271 1.00 68.88 349 ILE A O 1
ATOM 2871 N N . LEU A 1 350 ? -33.206 0.906 23.971 1.00 62.72 350 LEU A N 1
ATOM 2872 C CA . LEU A 1 350 ? -32.958 1.539 25.273 1.00 62.72 350 LEU A CA 1
ATOM 2873 C C . LEU A 1 350 ? -33.643 2.906 25.417 1.00 62.72 350 LEU A C 1
ATOM 2875 O O . LEU A 1 350 ? -34.182 3.190 26.479 1.00 62.72 350 LEU A O 1
ATOM 2879 N N . VAL A 1 351 ? -33.663 3.725 24.358 1.00 68.38 351 VAL A N 1
ATOM 2880 C CA . VAL A 1 351 ? -34.381 5.014 24.369 1.00 68.38 351 VAL A CA 1
ATOM 2881 C C . VAL A 1 351 ? -35.889 4.802 24.534 1.00 68.38 351 VAL A C 1
ATOM 2883 O O . VAL A 1 351 ? -36.535 5.541 25.271 1.00 68.38 351 VAL A O 1
ATOM 2886 N N . GLN A 1 352 ? -36.446 3.765 23.904 1.00 60.00 352 GLN A N 1
ATOM 2887 C CA . GLN A 1 352 ? -37.870 3.449 24.004 1.00 60.00 352 GLN A CA 1
ATOM 2888 C C . GLN A 1 352 ? -38.281 3.037 25.429 1.00 60.00 352 GLN A C 1
ATOM 2890 O O . GLN A 1 352 ? -39.348 3.436 25.877 1.00 60.00 352 GLN A O 1
ATOM 2895 N N . TYR A 1 353 ? -37.417 2.321 26.157 1.00 63.81 353 TYR A N 1
ATOM 2896 C CA . TYR A 1 353 ? -37.656 1.942 27.558 1.00 63.81 353 TYR A CA 1
ATOM 2897 C C . TYR A 1 353 ? -37.374 3.051 28.581 1.00 63.81 353 TYR A C 1
ATOM 2899 O O . TYR A 1 353 ? -37.759 2.908 29.731 1.00 63.81 353 TYR A O 1
ATOM 2907 N N . SER A 1 354 ? -36.693 4.137 28.203 1.00 55.34 354 SER A N 1
ATOM 2908 C CA . SER A 1 354 ? -36.461 5.285 29.099 1.00 55.34 354 SER A CA 1
ATOM 2909 C C . SER A 1 354 ? -37.576 6.338 29.078 1.00 55.34 354 SER A C 1
ATOM 2911 O O . SER A 1 354 ? -37.511 7.300 29.835 1.00 55.34 354 SER A O 1
ATOM 2913 N N . ILE A 1 355 ? -38.550 6.192 28.173 1.00 63.56 355 ILE A N 1
ATOM 2914 C CA . ILE A 1 355 ? -39.672 7.131 27.984 1.00 63.56 355 ILE A CA 1
ATOM 2915 C C . ILE A 1 355 ? -40.987 6.552 28.551 1.00 63.56 355 ILE A C 1
ATOM 2917 O O . ILE A 1 355 ? -41.964 7.280 28.709 1.00 63.56 355 ILE A O 1
ATOM 2921 N N . THR A 1 356 ? -41.000 5.260 28.880 1.00 57.25 356 THR A N 1
ATOM 2922 C CA . THR A 1 356 ? -42.037 4.578 29.671 1.00 57.25 356 THR A CA 1
ATOM 2923 C C . THR A 1 356 ? -41.618 4.513 31.124 1.00 57.25 356 THR A C 1
ATOM 2925 O O . THR A 1 356 ? -42.476 4.772 31.990 1.00 57.25 356 THR A O 1
#

Secondary structure (DSSP, 8-state):
-TT--HHHHHHHHHHHHHHHHHHIIIIIITTT-HHHHHHHHHTS-HHHHHHHHHHHHHHTGGGHHHHHHHHHHHHHHHHHHHHHTTS-HHHHHHHHHHHHHHHHHHHHHHHHTTS-HHHHHHHHHHSSTT-HHHHHHHHHHHHHHHHHHHTT--HHHHHHHHHHHHHHHHHHHHHHHHH-SGGGTGGGSSS--HHHHHHHHHHHHHHHHHHHIIIIIS-HHHHHHHHHHTHHHHHHHHTHHHHHHHHHHHHHHHHHHHHHHH--SEE-SSSS-EE-S-HHHHHHHHHHHHHHHHHHHHHHHHTTTTTSHHHHHHHHHHHHHT--GGGS--HHHH-HHHHHHHHHHHHHHHHHHT--